Protein AF-A0A3G2T282-F1 (afdb_monomer_lite)

Structure (mmCIF, N/CA/C/O backbone):
data_AF-A0A3G2T282-F1
#
_entry.id   AF-A0A3G2T282-F1
#
loop_
_atom_site.group_PDB
_atom_site.id
_atom_site.type_symbol
_atom_site.label_atom_id
_atom_site.label_alt_id
_atom_site.label_comp_id
_atom_site.label_asym_id
_atom_site.label_entity_id
_atom_site.label_seq_id
_atom_site.pdbx_PDB_ins_code
_atom_site.Cartn_x
_atom_site.Cartn_y
_atom_site.Cartn_z
_atom_site.occupancy
_atom_site.B_iso_or_equiv
_atom_site.auth_seq_id
_atom_site.auth_comp_id
_atom_site.auth_asym_id
_atom_site.auth_atom_id
_atom_site.pdbx_PDB_model_num
ATOM 1 N N . MET A 1 1 ? -42.877 -45.237 -32.669 1.00 37.66 1 MET A N 1
ATOM 2 C CA . MET A 1 1 ? -41.470 -45.220 -33.116 1.00 37.66 1 MET A CA 1
ATOM 3 C C . MET A 1 1 ? -40.995 -43.776 -33.044 1.00 37.66 1 MET A C 1
ATOM 5 O O . MET A 1 1 ? -41.739 -42.895 -33.453 1.00 37.66 1 MET A O 1
ATOM 9 N N . TYR A 1 2 ? -39.861 -43.569 -32.377 1.00 36.28 2 TYR A N 1
ATOM 10 C CA . TYR A 1 2 ? -39.181 -42.310 -32.037 1.00 36.28 2 TYR A CA 1
ATOM 11 C C . TYR A 1 2 ? -39.054 -41.366 -33.256 1.00 36.28 2 TYR A C 1
ATOM 13 O O . TYR A 1 2 ? -39.002 -41.845 -34.378 1.00 36.28 2 TYR A O 1
ATOM 21 N N . MET A 1 3 ? -39.011 -40.034 -33.144 1.00 37.81 3 MET A N 1
ATOM 22 C CA . MET A 1 3 ? -38.067 -39.259 -32.337 1.00 37.81 3 MET A CA 1
ATOM 23 C C . MET A 1 3 ? -38.518 -37.780 -32.310 1.00 37.81 3 MET A C 1
ATOM 25 O O . MET A 1 3 ? -38.864 -37.215 -33.345 1.00 37.81 3 MET A O 1
ATOM 29 N N . LYS A 1 4 ? -38.537 -37.163 -31.122 1.00 44.88 4 LYS A N 1
ATOM 30 C CA . LYS A 1 4 ? -38.686 -35.711 -30.927 1.00 44.88 4 LYS A CA 1
ATOM 31 C C . LYS A 1 4 ? -37.322 -35.055 -31.146 1.00 44.88 4 LYS A C 1
ATOM 33 O O . LYS A 1 4 ? -36.373 -35.453 -30.477 1.00 44.88 4 LYS A O 1
ATOM 38 N N . THR A 1 5 ? -37.244 -34.020 -31.978 1.00 50.16 5 THR A N 1
ATOM 39 C CA . THR A 1 5 ? -36.050 -33.166 -32.074 1.00 50.16 5 THR A CA 1
ATOM 40 C C . THR A 1 5 ? -36.401 -31.762 -31.595 1.00 50.16 5 THR A C 1
ATOM 42 O O . THR A 1 5 ? -36.826 -30.902 -32.358 1.00 50.16 5 THR A O 1
ATOM 45 N N . THR A 1 6 ? -36.268 -31.546 -30.291 1.00 54.88 6 THR A N 1
ATOM 46 C CA . THR A 1 6 ? -36.256 -30.222 -29.661 1.00 54.88 6 THR A CA 1
ATOM 47 C C . THR A 1 6 ? -34.877 -29.601 -29.859 1.00 54.88 6 THR A C 1
ATOM 49 O O . THR A 1 6 ? -33.920 -30.003 -29.200 1.00 54.88 6 THR A O 1
ATOM 52 N N . ILE A 1 7 ? -34.764 -28.626 -30.762 1.00 55.44 7 ILE A N 1
ATOM 53 C CA . ILE A 1 7 ? -33.572 -27.779 -30.874 1.00 55.44 7 ILE A CA 1
ATOM 54 C C . ILE A 1 7 ? -33.695 -26.692 -29.804 1.00 55.44 7 ILE A C 1
ATOM 56 O O . ILE A 1 7 ? -34.394 -25.695 -29.966 1.00 55.44 7 ILE A O 1
ATOM 60 N N . SER A 1 8 ? -33.046 -26.944 -28.670 1.00 44.19 8 SER A N 1
ATOM 61 C CA . SER A 1 8 ? -32.835 -25.975 -27.601 1.00 44.19 8 SER A CA 1
ATOM 62 C C . SER A 1 8 ? -31.717 -25.024 -28.026 1.00 44.19 8 SER A C 1
ATOM 64 O O . SER A 1 8 ? -30.539 -25.351 -27.893 1.00 44.19 8 SER A O 1
ATOM 66 N N . LEU A 1 9 ? -32.075 -23.852 -28.552 1.00 46.16 9 LEU A N 1
ATOM 67 C CA . LEU A 1 9 ? -31.125 -22.772 -28.812 1.00 46.16 9 LEU A CA 1
ATOM 68 C C . LEU A 1 9 ? -30.810 -22.071 -27.478 1.00 46.16 9 LEU A C 1
ATOM 70 O O . LEU A 1 9 ? -31.440 -21.084 -27.104 1.00 46.16 9 LEU A O 1
ATOM 74 N N . PHE A 1 10 ? -29.848 -22.609 -26.726 1.00 46.12 10 PHE A N 1
ATOM 75 C CA . PHE A 1 10 ? -29.201 -21.855 -25.653 1.00 46.12 10 PHE A CA 1
ATOM 76 C C . PHE A 1 10 ? -28.349 -20.763 -26.305 1.00 46.12 10 PHE A C 1
ATOM 78 O O . PHE A 1 10 ? -27.214 -20.996 -26.720 1.00 46.12 10 PHE A O 1
ATOM 85 N N . GLY A 1 11 ? -28.932 -19.570 -26.429 1.00 42.44 11 GLY A N 1
ATOM 86 C CA . GLY A 1 11 ? -28.216 -18.339 -26.734 1.00 42.44 11 GLY A CA 1
ATOM 87 C C . GLY A 1 11 ? -27.278 -18.013 -25.581 1.00 42.44 11 GLY A C 1
ATOM 88 O O . GLY A 1 11 ? -27.647 -17.326 -24.632 1.00 42.44 11 GLY A O 1
ATOM 89 N N . MET A 1 12 ? -26.072 -18.565 -25.652 1.00 42.38 12 MET A N 1
ATOM 90 C CA . MET A 1 12 ? -24.955 -18.239 -24.782 1.00 42.38 12 MET A CA 1
ATOM 91 C C . MET A 1 12 ? -24.557 -16.787 -25.083 1.00 42.38 12 MET A C 1
ATOM 93 O O . MET A 1 12 ? -23.803 -16.511 -26.013 1.00 42.38 12 MET A O 1
ATOM 97 N N . MET A 1 13 ? -25.118 -15.838 -24.331 1.00 45.12 13 MET A N 1
ATOM 98 C CA . MET A 1 13 ? -24.563 -14.491 -24.224 1.00 45.12 13 MET A CA 1
ATOM 99 C C . MET A 1 13 ? -23.194 -14.631 -23.560 1.00 45.12 13 MET A C 1
ATOM 101 O O . MET A 1 13 ? -23.071 -14.665 -22.336 1.00 45.12 13 MET A O 1
ATOM 105 N N . ILE A 1 14 ? -22.162 -14.770 -24.388 1.00 51.03 14 ILE A N 1
ATOM 106 C CA . ILE A 1 14 ? -20.780 -14.562 -23.986 1.00 51.03 14 ILE A CA 1
ATOM 107 C C . ILE A 1 14 ? -20.685 -13.076 -23.659 1.00 51.03 14 ILE A C 1
ATOM 109 O O . ILE A 1 14 ? -20.561 -12.230 -24.544 1.00 51.03 14 ILE A O 1
ATOM 113 N N . VAL A 1 15 ? -20.788 -12.753 -22.372 1.00 45.28 15 VAL A N 1
ATOM 114 C CA . VAL A 1 15 ? -20.324 -11.471 -21.860 1.00 45.28 15 VAL A CA 1
ATOM 115 C C . VAL A 1 15 ? -18.811 -11.509 -22.035 1.00 45.28 15 VAL A C 1
ATOM 117 O O . VAL A 1 15 ? -18.086 -12.027 -21.188 1.00 45.28 15 VAL A O 1
ATOM 120 N N . LEU A 1 16 ? -18.336 -11.024 -23.183 1.00 40.12 16 LEU A N 1
ATOM 121 C CA . LEU A 1 16 ? -16.958 -10.590 -23.360 1.00 40.12 16 LEU A CA 1
ATOM 122 C C . LEU A 1 16 ? -16.751 -9.419 -22.395 1.00 40.12 16 LEU A C 1
ATOM 124 O O . LEU A 1 16 ? -16.824 -8.251 -22.768 1.00 40.12 16 LEU A O 1
ATOM 128 N N . GLN A 1 17 ? -16.528 -9.737 -21.119 1.00 44.53 17 GLN A N 1
ATOM 129 C CA . GLN A 1 17 ? -15.758 -8.860 -20.261 1.00 44.53 17 GLN A CA 1
ATOM 130 C C . GLN A 1 17 ? -14.387 -8.820 -20.915 1.00 44.53 17 GLN A C 1
ATOM 132 O O . GLN A 1 17 ? -13.630 -9.787 -20.852 1.00 44.53 17 GLN A O 1
ATOM 137 N N . GLY A 1 18 ? -14.126 -7.743 -21.654 1.00 33.06 18 GLY A N 1
ATOM 138 C CA . GLY A 1 18 ? -12.798 -7.442 -22.140 1.00 33.06 18 GLY A CA 1
ATOM 139 C C . GLY A 1 18 ? -11.882 -7.357 -20.930 1.00 33.06 18 GLY A C 1
ATOM 140 O O . GLY A 1 18 ? -11.782 -6.311 -20.298 1.00 33.06 18 GLY A O 1
ATOM 141 N N . CYS A 1 19 ? -11.230 -8.468 -20.593 1.00 46.34 19 CYS A N 1
ATOM 142 C CA . CYS A 1 19 ? -9.967 -8.440 -19.894 1.00 46.34 19 CYS A CA 1
ATOM 143 C C . CYS A 1 19 ? -9.036 -7.680 -20.835 1.00 46.34 19 CYS A C 1
ATOM 145 O O . CYS A 1 19 ? -8.494 -8.256 -21.778 1.00 46.34 19 CYS A O 1
ATOM 147 N N . SER A 1 20 ? -8.921 -6.365 -20.649 1.00 36.38 20 SER A N 1
ATOM 148 C CA . SER A 1 20 ? -7.799 -5.613 -21.185 1.00 36.38 20 SER A CA 1
ATOM 149 C C . SER A 1 20 ? -6.554 -6.208 -20.541 1.00 36.38 20 SER A C 1
ATOM 151 O O . SER A 1 20 ? -6.153 -5.854 -19.433 1.00 36.38 20 SER A O 1
ATOM 153 N N . LEU A 1 21 ? -5.994 -7.200 -21.227 1.00 42.34 21 LEU A N 1
ATOM 154 C CA . LEU A 1 21 ? -4.704 -7.789 -20.941 1.00 42.34 21 LEU A CA 1
ATOM 155 C C . LEU A 1 21 ? -3.663 -6.684 -21.143 1.00 42.34 21 LEU A C 1
ATOM 157 O O . LEU A 1 21 ? -3.055 -6.558 -22.201 1.00 42.34 21 LEU A O 1
ATOM 161 N N . PHE A 1 22 ? -3.440 -5.874 -20.109 1.00 47.50 22 PHE A N 1
ATOM 162 C CA . PHE A 1 22 ? -2.165 -5.193 -19.897 1.00 47.50 22 PHE A CA 1
ATOM 163 C C . PHE A 1 22 ? -1.136 -6.251 -19.454 1.00 47.50 22 PHE A C 1
ATOM 165 O O . PHE A 1 22 ? -0.563 -6.179 -18.371 1.00 47.50 22 PHE A O 1
ATOM 172 N N . GLU A 1 23 ? -0.932 -7.275 -20.287 1.00 42.22 23 GLU A N 1
ATOM 173 C CA . GLU A 1 23 ? -0.039 -8.416 -20.036 1.00 42.22 23 GLU A CA 1
ATOM 174 C C . GLU A 1 23 ? 1.453 -8.062 -20.186 1.00 42.22 23 GLU A C 1
ATOM 176 O O . GLU A 1 23 ? 2.309 -8.925 -20.031 1.00 42.22 23 GLU A O 1
ATOM 181 N N . GLY A 1 24 ? 1.787 -6.791 -20.438 1.00 53.03 24 GLY A N 1
ATOM 182 C CA . GLY A 1 24 ? 3.168 -6.325 -20.613 1.00 53.03 24 GLY A CA 1
ATOM 183 C C . GLY A 1 24 ? 3.625 -5.203 -19.680 1.00 53.03 24 GLY A C 1
ATOM 184 O O . GLY A 1 24 ? 4.765 -4.777 -19.795 1.00 53.03 24 GLY A O 1
ATOM 185 N N . SER A 1 25 ? 2.780 -4.689 -18.776 1.00 67.25 25 SER A N 1
ATOM 186 C CA . SER A 1 25 ? 3.212 -3.627 -17.850 1.00 67.25 25 SER A CA 1
ATOM 187 C C . SER A 1 25 ? 3.850 -4.231 -16.598 1.00 67.25 25 SER A C 1
ATOM 189 O O . SER A 1 25 ? 3.201 -5.042 -15.925 1.00 67.25 25 SER A O 1
ATOM 191 N N . GLY A 1 26 ? 5.044 -3.772 -16.207 1.00 76.38 26 GLY A N 1
ATOM 192 C CA . GLY A 1 26 ? 5.680 -4.147 -14.936 1.00 76.38 26 GLY A CA 1
ATOM 193 C C . GLY A 1 26 ? 4.800 -3.876 -13.704 1.00 76.38 26 GLY A C 1
ATOM 194 O O . GLY A 1 26 ? 4.954 -4.536 -12.679 1.00 76.38 26 GLY A O 1
ATOM 195 N N . CYS A 1 27 ? 3.800 -2.991 -13.822 1.00 83.81 27 CYS A N 1
ATOM 196 C CA . CYS A 1 27 ? 2.821 -2.693 -12.775 1.00 83.81 27 CYS A CA 1
ATOM 197 C C . CYS A 1 27 ? 2.012 -3.911 -12.309 1.00 83.81 27 CYS A C 1
ATOM 199 O O . CYS A 1 27 ? 1.843 -4.103 -11.106 1.00 83.81 27 CYS A O 1
ATOM 201 N N . ASN A 1 28 ? 1.529 -4.743 -13.235 1.00 85.69 28 ASN A N 1
ATOM 202 C CA . ASN A 1 28 ? 0.696 -5.911 -12.919 1.00 85.69 28 ASN A CA 1
ATOM 203 C C . ASN A 1 28 ? 1.517 -7.190 -12.695 1.00 85.69 28 ASN A C 1
ATOM 205 O O . ASN A 1 28 ? 0.954 -8.263 -12.463 1.00 85.69 28 ASN A O 1
ATOM 209 N N . ASN A 1 29 ? 2.850 -7.100 -12.752 1.00 87.31 29 ASN A N 1
ATOM 210 C CA . ASN A 1 29 ? 3.711 -8.247 -12.520 1.00 87.31 29 ASN A CA 1
ATOM 211 C C . ASN A 1 29 ? 3.497 -8.789 -11.097 1.00 87.31 29 ASN A C 1
ATOM 213 O O . ASN A 1 29 ? 3.597 -8.053 -10.116 1.00 87.31 29 ASN A O 1
ATOM 217 N N . LYS A 1 30 ? 3.251 -10.098 -10.969 1.00 85.88 30 LYS A N 1
ATOM 218 C CA . LYS A 1 30 ? 2.980 -10.743 -9.675 1.00 85.88 30 LYS A CA 1
ATOM 219 C C . LYS A 1 30 ? 4.072 -10.473 -8.633 1.00 85.88 30 LYS A C 1
ATOM 221 O O . LYS A 1 30 ? 3.754 -10.253 -7.468 1.00 85.88 30 LYS A O 1
ATOM 226 N N . GLN A 1 31 ? 5.343 -10.470 -9.036 1.00 84.50 31 GLN A N 1
ATOM 227 C CA . GLN A 1 31 ? 6.453 -10.194 -8.124 1.00 84.50 31 GLN A CA 1
ATOM 228 C C . GLN A 1 31 ? 6.461 -8.733 -7.664 1.00 84.50 31 GLN A C 1
ATOM 230 O O . GLN A 1 31 ? 6.714 -8.479 -6.487 1.00 84.50 31 GLN A 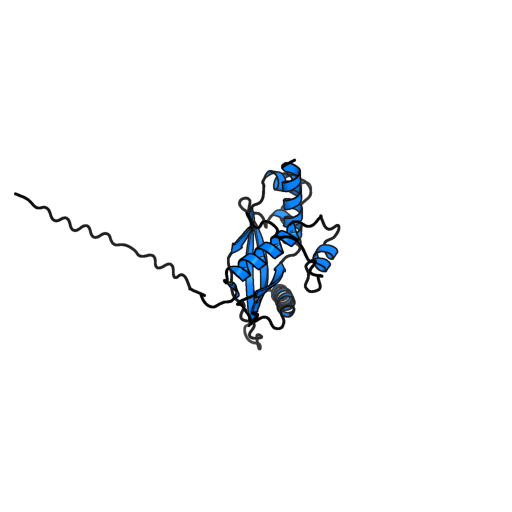O 1
ATOM 235 N N . ALA A 1 32 ? 6.134 -7.789 -8.554 1.00 85.38 32 ALA A N 1
ATOM 236 C CA . ALA A 1 32 ? 5.996 -6.379 -8.200 1.00 85.38 32 ALA A CA 1
ATOM 237 C C . ALA A 1 32 ? 4.821 -6.164 -7.232 1.00 85.38 32 ALA A C 1
ATOM 239 O O . ALA A 1 32 ? 4.994 -5.564 -6.173 1.00 85.38 32 ALA A O 1
ATOM 240 N N . VAL A 1 33 ? 3.656 -6.749 -7.528 1.00 88.56 33 VAL A N 1
ATOM 241 C CA . VAL A 1 33 ? 2.464 -6.702 -6.665 1.00 88.56 33 VAL A CA 1
ATOM 242 C C . VAL A 1 33 ? 2.744 -7.287 -5.277 1.00 88.56 33 VAL A C 1
ATOM 244 O O . VAL A 1 33 ? 2.403 -6.676 -4.261 1.00 88.56 33 VAL A O 1
ATOM 247 N N . ASP A 1 34 ? 3.393 -8.450 -5.203 1.00 87.38 34 ASP A N 1
ATOM 248 C CA . ASP A 1 34 ? 3.756 -9.067 -3.924 1.00 87.38 34 ASP A CA 1
ATOM 249 C C . ASP A 1 34 ? 4.802 -8.237 -3.164 1.00 87.38 34 ASP A C 1
ATOM 251 O O . ASP A 1 34 ? 4.749 -8.169 -1.933 1.00 87.38 34 ASP A O 1
ATOM 255 N N . ALA A 1 35 ? 5.730 -7.577 -3.866 1.00 86.44 35 ALA A N 1
ATOM 256 C CA . ALA A 1 35 ? 6.686 -6.661 -3.253 1.00 86.44 35 ALA A CA 1
ATOM 257 C C . ALA A 1 35 ? 5.985 -5.441 -2.639 1.00 86.44 35 ALA A C 1
ATOM 259 O O . ALA A 1 35 ? 6.254 -5.132 -1.478 1.00 86.44 35 ALA A O 1
ATOM 260 N N . VAL A 1 36 ? 5.031 -4.815 -3.342 1.00 89.00 36 VAL A N 1
ATOM 261 C CA . VAL A 1 36 ? 4.213 -3.716 -2.790 1.00 89.00 36 VAL A CA 1
ATOM 262 C C . VAL A 1 36 ? 3.487 -4.171 -1.523 1.00 89.00 36 VAL A C 1
ATOM 264 O O . VAL A 1 36 ? 3.596 -3.524 -0.483 1.00 89.00 36 VAL A O 1
ATOM 267 N N . LYS A 1 37 ? 2.806 -5.325 -1.561 1.00 90.56 37 LYS A N 1
ATOM 268 C CA . LYS A 1 37 ? 2.092 -5.859 -0.387 1.00 90.56 37 LYS A CA 1
ATOM 269 C C . LYS A 1 37 ? 3.023 -6.130 0.793 1.00 90.56 37 LYS A C 1
ATOM 271 O O . LYS A 1 37 ? 2.651 -5.856 1.930 1.00 90.56 37 LYS A O 1
ATOM 276 N N . LYS A 1 38 ? 4.227 -6.660 0.549 1.00 86.06 38 LYS A N 1
ATOM 277 C CA . LYS A 1 38 ? 5.235 -6.903 1.597 1.00 86.06 38 LYS A CA 1
ATOM 278 C C . LYS A 1 38 ? 5.771 -5.603 2.185 1.00 86.06 38 LYS A C 1
ATOM 280 O O . LYS A 1 38 ? 5.932 -5.517 3.401 1.00 86.06 38 LYS A O 1
ATOM 285 N N . LEU A 1 39 ? 6.040 -4.605 1.342 1.00 84.81 39 LEU A N 1
ATOM 286 C CA . LEU A 1 39 ? 6.457 -3.280 1.788 1.00 84.81 39 LEU A CA 1
ATOM 287 C C . LEU A 1 39 ? 5.362 -2.649 2.656 1.00 84.81 39 LEU A C 1
ATOM 289 O O . LEU A 1 39 ? 5.662 -2.193 3.755 1.00 84.81 39 LEU A O 1
ATOM 293 N N . TYR A 1 40 ? 4.101 -2.749 2.242 1.00 87.94 40 TYR A N 1
ATOM 294 C CA . TYR A 1 40 ? 2.958 -2.329 3.047 1.00 87.94 40 TYR A CA 1
ATOM 295 C C . TYR A 1 40 ? 2.829 -3.063 4.374 1.00 87.94 40 TYR A C 1
ATOM 297 O O . TYR A 1 40 ? 2.801 -2.427 5.427 1.00 87.94 40 TYR A O 1
ATOM 305 N N . ALA A 1 41 ? 2.829 -4.397 4.348 1.00 85.38 41 ALA A N 1
ATOM 306 C CA . ALA A 1 41 ? 2.793 -5.217 5.553 1.00 85.38 41 ALA A CA 1
ATOM 307 C C . ALA A 1 41 ? 3.921 -4.828 6.521 1.00 85.38 41 ALA A C 1
ATOM 309 O O . ALA A 1 41 ? 3.717 -4.784 7.732 1.00 85.38 41 ALA A O 1
ATOM 310 N N . LYS A 1 42 ? 5.110 -4.504 6.005 1.00 78.81 42 LYS A N 1
ATOM 311 C CA . LYS A 1 42 ? 6.222 -4.014 6.819 1.00 78.81 42 LYS A CA 1
ATOM 312 C C . LYS A 1 42 ? 5.906 -2.671 7.478 1.00 78.81 42 LYS A C 1
ATOM 314 O O . LYS A 1 42 ? 6.192 -2.538 8.662 1.00 78.81 42 LYS A O 1
ATOM 319 N N . GLN A 1 43 ? 5.338 -1.708 6.749 1.00 79.19 43 GLN A N 1
ATOM 320 C CA . GLN A 1 43 ? 5.014 -0.392 7.312 1.00 79.19 43 GLN A CA 1
ATOM 321 C C . GLN A 1 43 ? 3.926 -0.474 8.388 1.00 79.19 43 GLN A C 1
ATOM 323 O O . GLN A 1 43 ? 4.053 0.166 9.423 1.00 79.19 43 GLN A O 1
ATOM 328 N N . VAL A 1 44 ? 2.895 -1.302 8.203 1.00 82.12 44 VAL A N 1
ATOM 329 C CA . VAL A 1 44 ? 1.797 -1.397 9.187 1.00 82.12 44 VAL A CA 1
ATOM 330 C C . VAL A 1 44 ? 2.127 -2.234 10.422 1.00 82.12 44 VAL A C 1
ATOM 332 O O . VAL A 1 44 ? 1.481 -2.084 11.454 1.00 82.12 44 VAL A O 1
ATOM 335 N N . ASN A 1 45 ? 3.140 -3.103 10.346 1.00 73.75 45 ASN A N 1
ATOM 336 C CA . ASN A 1 45 ? 3.616 -3.898 11.484 1.00 73.75 45 ASN A CA 1
ATOM 337 C C . ASN A 1 45 ? 4.697 -3.180 12.320 1.00 73.75 45 ASN A C 1
ATOM 339 O O . ASN A 1 45 ? 5.290 -3.795 13.211 1.00 73.75 45 ASN A O 1
ATOM 343 N N . THR A 1 46 ? 4.994 -1.902 12.063 1.00 69.00 46 THR A N 1
ATOM 344 C CA . THR A 1 46 ? 5.888 -1.132 12.938 1.00 69.00 46 THR A CA 1
ATOM 345 C C . THR A 1 46 ? 5.185 -0.703 14.228 1.00 69.00 46 THR A C 1
ATOM 347 O O . THR A 1 46 ? 3.962 -0.567 14.290 1.00 69.00 46 THR A O 1
ATOM 350 N N . LYS A 1 47 ? 5.979 -0.461 15.280 1.00 60.94 47 LYS A N 1
ATOM 351 C CA . LYS A 1 47 ? 5.499 0.167 16.521 1.00 60.94 47 LYS A CA 1
ATOM 352 C C . LYS A 1 47 ? 4.845 1.526 16.218 1.00 60.94 47 LYS A C 1
ATOM 354 O O . LYS A 1 47 ? 5.224 2.148 15.224 1.00 60.94 47 LYS A O 1
ATOM 359 N N . PRO A 1 48 ? 3.880 1.980 17.041 1.00 55.56 48 PRO A N 1
ATOM 360 C CA . PRO A 1 48 ? 3.178 3.224 16.771 1.00 55.56 48 PRO A CA 1
ATOM 361 C C . PRO A 1 48 ? 4.175 4.373 16.782 1.00 55.56 48 PRO A C 1
ATOM 363 O O . PRO A 1 48 ? 5.018 4.478 17.674 1.00 55.56 48 PRO A O 1
ATOM 366 N N . PHE A 1 49 ? 4.076 5.209 15.760 1.00 59.03 49 PHE A N 1
ATOM 367 C CA . PHE A 1 49 ? 4.812 6.456 15.697 1.00 59.03 49 PHE A CA 1
ATOM 368 C C . PHE A 1 49 ? 4.195 7.433 16.682 1.00 59.03 49 PHE A C 1
ATOM 370 O O . PHE A 1 49 ? 2.973 7.504 16.806 1.00 59.03 49 PHE A O 1
ATOM 377 N N . THR A 1 50 ? 5.032 8.199 17.373 1.00 49.78 50 THR A N 1
ATOM 378 C CA . THR A 1 50 ? 4.549 9.215 18.313 1.00 49.78 50 THR A CA 1
ATOM 379 C C . THR A 1 50 ? 4.097 10.487 17.593 1.00 49.78 50 THR A C 1
ATOM 381 O O . THR A 1 50 ? 3.485 11.345 18.219 1.00 49.78 50 THR A O 1
ATOM 384 N N . SER A 1 51 ? 4.390 10.637 16.292 1.00 56.19 51 SER A N 1
ATOM 385 C CA . SER A 1 51 ? 3.926 11.764 15.471 1.00 56.19 51 SER A CA 1
ATOM 386 C C . SER A 1 51 ? 3.837 11.427 13.974 1.00 56.19 51 SER A C 1
ATOM 388 O O . SER A 1 51 ? 4.523 10.533 13.476 1.00 56.19 51 SER A O 1
ATOM 390 N N . MET A 1 52 ? 3.015 12.186 13.238 1.00 57.44 52 MET A N 1
ATOM 391 C CA . MET A 1 52 ? 2.886 12.096 11.772 1.00 57.44 52 MET A CA 1
ATOM 392 C C . MET A 1 52 ? 4.210 12.393 11.048 1.00 57.44 52 MET A C 1
ATOM 394 O O . MET A 1 52 ? 4.511 11.803 10.016 1.00 57.44 52 MET A O 1
ATOM 398 N N . GLU A 1 53 ? 5.036 13.261 11.628 1.00 55.47 53 GLU A N 1
ATOM 399 C CA . GLU A 1 53 ? 6.358 13.616 11.110 1.00 55.47 53 GLU A CA 1
ATOM 400 C C . GLU A 1 53 ? 7.312 12.409 11.100 1.00 55.47 53 GLU A C 1
ATOM 402 O O . GLU A 1 53 ? 8.078 12.223 10.161 1.00 55.47 53 GLU A O 1
ATOM 407 N N . GLN A 1 54 ? 7.218 11.509 12.087 1.00 59.38 54 GLN A N 1
ATOM 408 C CA . GLN A 1 54 ? 8.006 10.270 12.090 1.00 59.38 54 GLN A CA 1
ATOM 409 C C . GLN A 1 54 ? 7.535 9.273 11.022 1.00 59.38 54 GLN A C 1
ATOM 411 O O . GLN A 1 54 ? 8.363 8.584 10.428 1.00 59.38 54 GLN A O 1
ATOM 416 N N . VAL A 1 55 ? 6.226 9.220 10.747 1.00 60.34 55 VAL A N 1
ATOM 417 C CA . VAL A 1 55 ? 5.663 8.412 9.651 1.00 60.34 55 VAL A CA 1
ATOM 418 C C . VAL A 1 55 ? 6.193 8.923 8.312 1.00 60.34 55 VAL A C 1
ATOM 420 O O . VAL A 1 55 ? 6.681 8.137 7.502 1.00 60.34 55 VAL A O 1
ATOM 423 N N . GLN A 1 56 ? 6.163 10.241 8.102 1.00 59.91 56 GLN A N 1
ATOM 424 C CA . GLN A 1 56 ? 6.683 10.876 6.890 1.00 59.91 56 GLN A CA 1
ATOM 425 C C . GLN A 1 56 ? 8.201 10.707 6.751 1.00 59.91 56 GLN A C 1
ATOM 427 O O . GLN A 1 56 ? 8.673 10.387 5.670 1.00 59.91 56 GLN A O 1
ATOM 432 N N . ASN A 1 57 ? 8.975 10.820 7.829 1.00 63.09 57 ASN A N 1
ATOM 433 C CA . ASN A 1 57 ? 10.431 10.655 7.763 1.00 63.09 57 ASN A CA 1
ATOM 434 C C . ASN A 1 57 ? 10.871 9.196 7.553 1.00 63.09 57 ASN A C 1
ATOM 436 O O . ASN A 1 57 ? 11.934 8.947 6.989 1.00 63.09 57 ASN A O 1
ATOM 440 N N . GLN A 1 58 ? 10.084 8.215 8.009 1.00 62.84 58 GLN A N 1
ATOM 441 C CA . GLN A 1 58 ? 10.430 6.797 7.865 1.00 62.84 58 GLN A CA 1
ATOM 442 C C . GLN A 1 58 ? 9.880 6.164 6.579 1.00 62.84 58 GLN A C 1
ATOM 444 O O . GLN A 1 58 ? 10.493 5.233 6.050 1.00 62.84 58 GLN A O 1
ATOM 449 N N . PHE A 1 59 ? 8.736 6.643 6.088 1.00 61.72 59 PHE A N 1
ATOM 450 C CA . PHE A 1 59 ? 8.034 6.071 4.933 1.00 61.72 59 PHE A CA 1
ATOM 451 C C . PHE A 1 59 ? 7.810 7.049 3.784 1.00 61.72 59 PHE A C 1
ATOM 453 O O . PHE A 1 59 ? 7.235 6.669 2.765 1.00 61.72 59 PHE A O 1
ATOM 460 N N . GLY A 1 60 ? 8.247 8.292 3.944 1.00 56.47 60 GLY A N 1
ATOM 461 C CA . GLY A 1 60 ? 8.383 9.238 2.853 1.00 56.47 60 GLY A CA 1
ATOM 462 C C . GLY A 1 60 ? 9.580 8.908 1.958 1.00 56.47 60 GLY A C 1
ATOM 463 O O . GLY A 1 60 ? 10.301 7.933 2.195 1.00 56.47 60 GLY A O 1
ATOM 464 N N . PRO A 1 61 ? 9.791 9.723 0.917 1.00 47.06 61 PRO A N 1
ATOM 465 C CA . PRO A 1 61 ? 10.746 9.442 -0.155 1.00 47.06 61 PRO A CA 1
ATOM 466 C C . PRO A 1 61 ? 12.204 9.291 0.314 1.00 47.06 61 PRO A C 1
ATOM 468 O O . PRO A 1 61 ? 12.947 8.517 -0.281 1.00 47.06 61 PRO A O 1
ATOM 471 N N . ASP A 1 62 ? 12.584 9.928 1.426 1.00 49.59 62 ASP A N 1
ATOM 472 C CA . ASP A 1 62 ? 13.944 9.881 1.993 1.00 49.59 62 ASP A CA 1
ATOM 473 C C . ASP A 1 62 ? 14.126 8.824 3.108 1.00 49.59 62 ASP A C 1
ATOM 475 O O . ASP A 1 62 ? 15.163 8.763 3.781 1.00 49.59 62 ASP A O 1
ATOM 479 N N . GLY A 1 63 ? 13.115 7.982 3.344 1.00 51.72 63 GLY A N 1
ATOM 480 C CA . GLY A 1 63 ? 13.107 7.003 4.430 1.00 51.72 63 GLY A CA 1
ATOM 481 C C . GLY A 1 63 ? 14.156 5.894 4.268 1.00 51.72 63 GLY A C 1
ATOM 482 O O . GLY A 1 63 ? 14.242 5.218 3.241 1.00 51.72 63 GLY A O 1
ATOM 483 N N . LYS A 1 64 ? 14.947 5.630 5.318 1.00 49.09 64 LYS A N 1
ATOM 484 C CA . LYS A 1 64 ? 15.953 4.549 5.311 1.00 49.09 64 LYS A CA 1
ATOM 485 C C . LYS A 1 64 ? 15.283 3.169 5.321 1.00 49.09 64 LYS A C 1
ATOM 487 O O . LYS A 1 64 ? 14.712 2.749 6.329 1.00 49.09 64 LYS A O 1
ATOM 492 N N . GLN A 1 65 ? 15.421 2.411 4.230 1.00 47.38 65 GLN A N 1
ATOM 493 C CA . GLN A 1 65 ? 14.995 1.009 4.170 1.00 47.38 65 GLN A CA 1
ATOM 494 C C . GLN A 1 65 ? 15.840 0.136 5.117 1.00 47.38 65 GLN A C 1
ATOM 496 O O . GLN A 1 65 ? 16.973 -0.230 4.823 1.00 47.38 65 GLN A O 1
ATOM 501 N N . THR A 1 66 ? 15.280 -0.242 6.264 1.00 42.09 66 THR A N 1
ATOM 502 C CA . THR A 1 66 ? 15.895 -1.216 7.183 1.00 42.09 66 THR A CA 1
ATOM 503 C C . THR A 1 66 ? 15.703 -2.660 6.706 1.00 42.09 66 THR A C 1
ATOM 505 O O . THR A 1 66 ? 14.645 -3.032 6.201 1.00 42.09 66 THR A O 1
ATOM 508 N N . ASN A 1 67 ? 16.737 -3.482 6.863 1.00 36.84 67 ASN A N 1
ATOM 509 C CA . ASN A 1 67 ? 16.832 -4.871 6.400 1.00 36.84 67 ASN A CA 1
ATOM 510 C C . ASN A 1 67 ? 16.039 -5.815 7.330 1.00 36.84 67 ASN A C 1
ATOM 512 O O . ASN A 1 67 ? 16.401 -5.911 8.501 1.00 36.84 67 ASN A O 1
ATOM 516 N N . LEU A 1 68 ? 14.935 -6.444 6.885 1.00 44.78 68 LEU A N 1
ATOM 517 C CA . LEU A 1 68 ? 14.011 -7.154 7.795 1.00 44.78 68 LEU A CA 1
ATOM 518 C C . LEU A 1 68 ? 13.233 -8.331 7.166 1.00 44.78 68 LEU A C 1
ATOM 520 O O . LEU A 1 68 ? 12.892 -8.320 5.985 1.00 44.78 68 LEU A O 1
ATOM 524 N N . GLN A 1 69 ? 12.936 -9.311 8.032 1.00 40.25 69 GLN A N 1
ATOM 525 C CA . GLN A 1 69 ? 12.240 -10.590 7.815 1.00 40.25 69 GLN A CA 1
ATOM 526 C C . GLN A 1 69 ? 10.886 -10.485 7.089 1.00 40.25 69 GLN A C 1
ATOM 528 O O . GLN A 1 69 ? 10.140 -9.520 7.250 1.00 40.25 69 GLN A O 1
ATOM 533 N N . THR A 1 70 ? 10.552 -11.540 6.338 1.00 51.81 70 THR A N 1
ATOM 534 C CA . THR A 1 70 ? 9.322 -11.699 5.549 1.00 51.81 70 THR A CA 1
ATOM 535 C C . THR A 1 70 ? 8.063 -11.556 6.414 1.00 51.81 70 THR A C 1
ATOM 537 O O . THR A 1 70 ? 7.762 -12.429 7.223 1.00 51.81 70 THR A O 1
ATOM 540 N N . GLN A 1 71 ? 7.314 -10.465 6.232 1.00 62.59 71 GLN A N 1
ATOM 541 C CA . GLN A 1 71 ? 6.037 -10.222 6.914 1.00 62.59 71 GLN A CA 1
ATOM 542 C C . GLN A 1 71 ? 4.869 -10.852 6.142 1.00 62.59 71 GLN A C 1
ATOM 544 O O . GLN A 1 71 ? 4.878 -10.890 4.909 1.00 62.59 71 GLN A O 1
ATOM 549 N N . SER A 1 72 ? 3.860 -11.350 6.866 1.00 65.44 72 SER A N 1
ATOM 550 C CA . SER A 1 72 ? 2.666 -11.953 6.260 1.00 65.44 72 SER A CA 1
ATOM 551 C C . SER A 1 72 ? 1.843 -10.909 5.502 1.00 65.44 72 SER A C 1
ATOM 553 O O . SER A 1 72 ? 1.556 -9.836 6.027 1.00 65.44 72 SER A O 1
ATOM 555 N N . ILE A 1 73 ? 1.435 -11.256 4.280 1.00 70.62 73 ILE A N 1
ATOM 556 C CA . ILE A 1 73 ? 0.565 -10.442 3.413 1.00 70.62 73 ILE A CA 1
ATOM 557 C C . ILE A 1 73 ? -0.896 -10.930 3.419 1.00 70.62 73 ILE A C 1
ATOM 559 O O . ILE A 1 73 ? -1.707 -10.486 2.609 1.00 70.62 73 ILE A O 1
ATOM 563 N N . VAL A 1 74 ? -1.240 -11.880 4.296 1.00 73.25 74 VAL A N 1
ATOM 564 C CA . VAL A 1 74 ? -2.603 -12.427 4.397 1.00 73.25 74 VAL A CA 1
ATOM 565 C C . VAL A 1 74 ? -3.574 -11.319 4.817 1.00 73.25 74 VAL A C 1
ATOM 567 O O . VAL A 1 74 ? -3.317 -10.595 5.776 1.00 73.25 74 VAL A O 1
ATOM 570 N N . GLY A 1 75 ? -4.689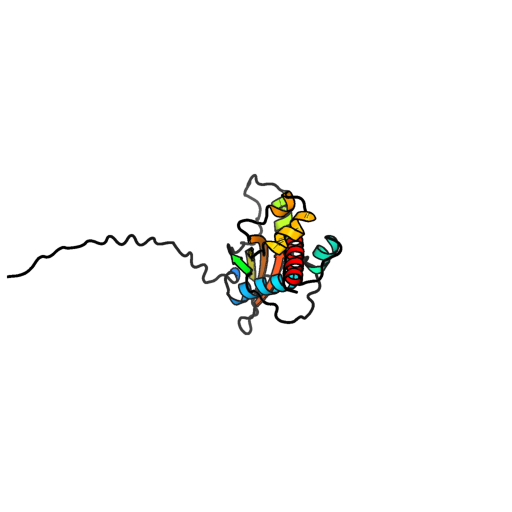 -11.189 4.091 1.00 73.94 75 GLY A N 1
ATOM 571 C CA . GLY A 1 75 ? -5.682 -10.130 4.316 1.00 73.94 75 GLY A CA 1
ATOM 572 C C . GLY A 1 75 ? -5.325 -8.774 3.694 1.00 73.94 75 GLY A C 1
ATOM 573 O O . GLY A 1 75 ? -6.046 -7.805 3.928 1.00 73.94 75 GLY A O 1
ATOM 574 N N . ILE A 1 76 ? -4.243 -8.703 2.906 1.00 86.25 76 ILE A N 1
ATOM 575 C CA . ILE A 1 76 ? -3.835 -7.523 2.135 1.00 86.25 76 ILE A CA 1
ATOM 576 C C . ILE A 1 76 ? -3.947 -7.851 0.644 1.00 86.25 76 ILE A C 1
ATOM 578 O O . ILE A 1 76 ? -3.327 -8.791 0.137 1.00 86.25 76 ILE A O 1
ATOM 582 N N . SER A 1 77 ? -4.711 -7.044 -0.084 1.00 90.50 77 SER A N 1
ATOM 583 C CA . SER A 1 77 ? -4.785 -7.098 -1.546 1.00 90.50 77 SER A CA 1
ATOM 584 C C . SER A 1 77 ? -4.334 -5.773 -2.161 1.00 90.50 77 SER A C 1
ATOM 586 O O . SER A 1 77 ? -4.324 -4.746 -1.489 1.00 90.50 77 SER A O 1
ATOM 588 N N . LEU A 1 78 ? -3.907 -5.826 -3.423 1.00 90.88 78 LEU A N 1
ATOM 589 C CA . LEU A 1 78 ? -3.600 -4.657 -4.243 1.00 90.88 78 LEU A CA 1
ATOM 590 C C . LEU A 1 78 ? -4.486 -4.771 -5.482 1.00 90.88 78 LEU A C 1
ATOM 592 O O . LEU A 1 78 ? -4.404 -5.779 -6.188 1.00 90.88 78 LEU A O 1
ATOM 596 N N . ALA A 1 79 ? -5.357 -3.791 -5.675 1.00 90.25 79 ALA A N 1
ATOM 597 C CA . ALA A 1 79 ? -6.373 -3.747 -6.718 1.00 90.25 79 ALA A CA 1
ATOM 598 C C . ALA A 1 79 ? -6.268 -2.441 -7.517 1.00 90.25 79 ALA A C 1
ATOM 600 O O . ALA A 1 79 ? -5.445 -1.582 -7.200 1.00 90.25 79 ALA A O 1
ATOM 601 N N . ASP A 1 80 ? -7.090 -2.315 -8.562 1.00 88.44 80 ASP A N 1
ATOM 602 C CA . ASP A 1 80 ? -7.206 -1.111 -9.399 1.00 88.44 80 ASP A CA 1
ATOM 603 C C . ASP A 1 80 ? -5.864 -0.598 -9.944 1.00 88.44 80 ASP A C 1
ATOM 605 O O . ASP A 1 80 ? -5.635 0.604 -10.067 1.00 88.44 80 ASP A O 1
ATOM 609 N N . ILE A 1 81 ? -4.971 -1.535 -10.270 1.00 88.75 81 ILE A N 1
ATOM 610 C CA . ILE A 1 81 ? -3.613 -1.244 -10.718 1.00 88.75 81 ILE A CA 1
ATOM 611 C C . ILE A 1 81 ? -3.640 -0.611 -12.108 1.00 88.75 81 ILE A C 1
ATOM 613 O O . ILE A 1 81 ? -4.156 -1.195 -13.066 1.00 88.75 81 ILE A O 1
ATOM 617 N N . LYS A 1 82 ? -3.023 0.565 -12.232 1.00 88.81 82 LYS A N 1
ATOM 618 C CA . LYS A 1 82 ? -2.899 1.311 -13.487 1.00 88.81 82 LYS A CA 1
ATOM 619 C C . LYS A 1 82 ? -1.478 1.820 -13.656 1.00 88.81 82 LYS A C 1
ATOM 621 O O . LYS A 1 82 ? -0.893 2.354 -12.723 1.00 88.81 82 LYS A O 1
ATOM 626 N N . GLN A 1 83 ? -0.929 1.700 -14.859 1.00 87.44 83 GLN A N 1
ATOM 627 C CA . GLN A 1 83 ? 0.317 2.379 -15.197 1.00 87.44 83 GLN A CA 1
ATOM 628 C C . GLN A 1 83 ? 0.044 3.864 -15.442 1.00 87.44 83 GLN A C 1
ATOM 630 O O . GLN A 1 83 ? -0.871 4.230 -16.181 1.00 87.44 83 GLN A O 1
ATOM 635 N N . ILE A 1 84 ? 0.863 4.717 -14.841 1.00 83.06 84 ILE A N 1
ATOM 636 C CA . ILE A 1 84 ? 0.872 6.151 -15.084 1.00 83.06 84 ILE A CA 1
ATOM 637 C C . ILE A 1 84 ? 1.844 6.422 -16.229 1.00 83.06 84 ILE A C 1
ATOM 639 O O . ILE A 1 84 ? 3.043 6.172 -16.116 1.00 83.06 84 ILE A O 1
ATOM 643 N N . ASN A 1 85 ? 1.336 6.974 -17.329 1.00 69.25 85 ASN A N 1
ATOM 644 C CA . ASN A 1 85 ? 2.192 7.496 -18.387 1.00 69.25 85 ASN A CA 1
ATOM 645 C C . ASN A 1 85 ? 2.870 8.774 -17.883 1.00 69.25 85 ASN A C 1
ATOM 647 O O . ASN A 1 85 ? 2.229 9.815 -17.748 1.00 69.25 85 ASN A O 1
ATOM 651 N N . THR A 1 86 ? 4.168 8.693 -17.601 1.00 61.00 86 THR A N 1
ATOM 652 C CA . THR A 1 86 ? 4.995 9.825 -17.162 1.00 61.00 86 THR A CA 1
ATOM 653 C C . THR A 1 86 ? 5.602 10.606 -18.317 1.00 61.00 86 THR A C 1
ATOM 655 O O . THR A 1 86 ? 6.575 11.335 -18.120 1.00 61.00 86 THR A O 1
ATOM 658 N N . SER A 1 87 ? 5.018 10.515 -19.519 1.00 51.50 87 SER A N 1
ATOM 659 C CA . SER A 1 87 ? 5.239 11.520 -20.556 1.00 51.50 87 SER A CA 1
ATOM 660 C C . SER A 1 87 ? 4.964 12.866 -19.900 1.00 51.50 87 SER A C 1
ATOM 662 O O . SER A 1 87 ? 3.805 13.181 -19.634 1.00 51.50 87 SER A O 1
ATOM 664 N N . LYS A 1 88 ? 6.030 13.598 -19.537 1.00 45.81 88 LYS A N 1
ATOM 665 C CA . LYS A 1 88 ? 5.935 14.929 -18.940 1.00 45.81 88 LYS A CA 1
ATOM 666 C C . LYS A 1 88 ? 4.873 15.655 -19.740 1.00 45.81 88 LYS A C 1
ATOM 668 O O . LYS A 1 88 ? 5.036 15.777 -20.956 1.00 45.81 88 LYS A O 1
ATOM 673 N N . SER A 1 89 ? 3.776 16.023 -19.079 1.00 35.00 89 SER A N 1
ATOM 674 C CA . SER A 1 89 ? 2.711 16.817 -19.671 1.00 35.00 89 SER A CA 1
ATOM 675 C C . SER A 1 89 ? 3.369 18.105 -20.135 1.00 35.00 89 SER A C 1
ATOM 677 O O . SER A 1 89 ? 3.585 19.043 -19.373 1.00 35.00 89 SER A O 1
ATOM 679 N N . THR A 1 90 ? 3.839 18.086 -21.376 1.00 33.16 90 THR A N 1
ATOM 680 C CA . THR A 1 90 ? 4.309 19.270 -22.058 1.00 33.16 90 THR A CA 1
ATOM 681 C C . THR A 1 90 ? 3.001 19.949 -22.402 1.00 33.16 90 THR A C 1
ATOM 683 O O . THR A 1 90 ? 2.202 19.387 -23.149 1.00 33.16 90 THR A O 1
ATOM 686 N N . GLY A 1 91 ? 2.736 21.036 -21.679 1.00 41.97 91 GLY A N 1
ATOM 687 C CA . GLY A 1 91 ? 1.413 21.594 -21.439 1.00 41.97 91 GLY A CA 1
ATOM 688 C C . GLY A 1 91 ? 0.449 21.505 -22.614 1.00 41.97 91 GLY A C 1
ATOM 689 O O . GLY A 1 91 ? 0.747 21.982 -23.703 1.00 41.97 91 GLY A O 1
ATOM 690 N N . ASN A 1 92 ? -0.710 20.902 -22.363 1.00 35.03 92 ASN A N 1
ATOM 691 C CA . ASN A 1 92 ? -2.018 21.391 -22.798 1.00 35.03 92 ASN A CA 1
ATOM 692 C C . ASN A 1 92 ? -3.068 20.314 -22.536 1.00 35.03 92 ASN A C 1
ATOM 694 O O . ASN A 1 92 ? -3.405 19.547 -23.427 1.00 35.03 92 ASN A O 1
ATOM 698 N N . THR A 1 93 ? -3.645 20.313 -21.341 1.00 34.88 93 THR A N 1
ATOM 699 C CA . THR A 1 93 ? -5.069 19.995 -21.188 1.00 34.88 93 THR A CA 1
ATOM 700 C C . THR A 1 93 ? -5.552 20.611 -19.893 1.00 34.88 93 THR A C 1
ATOM 702 O O . THR A 1 93 ? -5.193 20.184 -18.800 1.00 34.88 93 THR A O 1
ATOM 705 N N . SER A 1 94 ? -6.366 21.645 -20.050 1.00 43.25 94 SER A N 1
ATOM 706 C CA . SER A 1 94 ? -7.180 22.264 -19.019 1.00 43.25 94 SER A CA 1
ATOM 707 C C . SER A 1 94 ? -8.187 21.236 -18.490 1.00 43.25 94 SER A C 1
ATOM 709 O O . SER A 1 94 ? -9.305 21.144 -18.988 1.00 43.25 94 SER A O 1
ATOM 711 N N . SER A 1 95 ? -7.798 20.426 -17.509 1.00 37.81 95 SER A N 1
ATOM 712 C CA . SER A 1 95 ? -8.745 19.679 -16.679 1.00 37.81 95 SER A CA 1
ATOM 713 C C . SER A 1 95 ? -8.939 20.454 -15.381 1.00 37.81 95 SER A C 1
ATOM 715 O O . SER A 1 95 ? -8.022 20.571 -14.574 1.00 37.81 95 SER A O 1
ATOM 717 N N . THR A 1 96 ? -10.131 21.020 -15.226 1.00 42.34 96 THR A N 1
ATOM 718 C CA . THR A 1 96 ? -10.653 21.829 -14.110 1.00 42.34 96 THR A CA 1
ATOM 719 C C . THR A 1 96 ? -10.830 21.025 -12.809 1.00 42.34 96 THR A C 1
ATOM 721 O O . THR A 1 96 ? -11.852 21.116 -12.133 1.00 42.34 96 THR A O 1
ATOM 724 N N . SER A 1 97 ? -9.827 20.232 -12.442 1.00 43.97 97 SER A N 1
ATOM 725 C CA . SER A 1 97 ? -9.729 19.516 -11.167 1.00 43.97 97 SER A CA 1
ATOM 726 C C . SER A 1 97 ? -8.506 20.045 -10.414 1.00 43.97 97 SER A C 1
ATOM 728 O O . SER A 1 97 ? -7.442 20.209 -11.002 1.00 43.97 97 SER A O 1
ATOM 730 N N . GLU A 1 98 ? -8.715 20.380 -9.146 1.00 41.06 98 GLU A N 1
ATOM 731 C CA . GLU A 1 98 ? -7.905 21.217 -8.249 1.00 41.06 98 GLU A CA 1
ATOM 732 C C . GLU A 1 98 ? -6.364 21.171 -8.431 1.00 41.06 98 GLU A C 1
ATOM 734 O O . GLU A 1 98 ? -5.775 20.088 -8.434 1.00 41.06 98 GLU A O 1
ATOM 739 N N . PRO A 1 99 ? -5.674 22.334 -8.475 1.00 53.59 99 PRO A N 1
ATOM 740 C CA . PRO A 1 99 ? -4.212 22.419 -8.607 1.00 53.59 99 PRO A CA 1
ATOM 741 C C . PRO A 1 99 ? -3.426 21.606 -7.562 1.00 53.59 99 PRO A C 1
ATOM 743 O O . PRO A 1 99 ? -2.413 20.998 -7.891 1.00 53.59 99 PRO A O 1
ATOM 746 N N . GLN A 1 100 ? -3.918 21.537 -6.320 1.00 53.38 100 GLN A N 1
ATOM 747 C CA . GLN A 1 100 ? -3.198 20.923 -5.196 1.00 53.38 100 GLN A CA 1
ATOM 748 C C . GLN A 1 100 ? -3.073 19.393 -5.288 1.00 53.38 100 GLN A C 1
ATOM 750 O O . GLN A 1 100 ? -2.047 18.841 -4.891 1.00 53.38 100 GLN A O 1
ATOM 755 N N . GLN A 1 101 ? -4.079 18.688 -5.825 1.00 54.88 101 GLN A N 1
ATOM 756 C CA . GLN A 1 101 ? -3.997 17.226 -5.978 1.00 54.88 101 GLN A CA 1
ATOM 757 C C . GLN A 1 101 ? -2.980 16.828 -7.052 1.00 54.88 101 GLN A C 1
ATOM 759 O O . GLN A 1 101 ? -2.272 15.831 -6.893 1.00 54.88 101 GLN A O 1
ATOM 764 N N . ASN A 1 102 ? -2.867 17.632 -8.113 1.00 63.28 102 ASN A N 1
ATOM 765 C CA . ASN A 1 102 ? -1.869 17.419 -9.155 1.00 63.28 102 ASN A CA 1
ATOM 766 C C . ASN A 1 102 ? -0.456 17.703 -8.633 1.00 63.28 102 ASN A C 1
ATOM 768 O O . ASN A 1 102 ? 0.437 16.904 -8.884 1.00 63.28 102 ASN A O 1
ATOM 772 N N . GLU A 1 103 ? -0.259 18.745 -7.820 1.00 67.69 103 GLU A N 1
ATOM 773 C CA . GLU A 1 103 ? 1.047 19.048 -7.216 1.00 67.69 103 GLU A CA 1
ATOM 774 C C . GLU A 1 103 ? 1.540 17.943 -6.271 1.00 67.69 103 GLU A C 1
ATOM 776 O O . GLU A 1 103 ? 2.698 17.532 -6.357 1.00 67.69 103 GLU A O 1
ATOM 781 N N . GLN A 1 104 ? 0.676 17.412 -5.396 1.00 67.81 104 GLN A N 1
ATOM 782 C CA . GLN A 1 104 ? 1.059 16.325 -4.487 1.00 67.81 104 GLN A CA 1
ATOM 783 C C . GLN A 1 104 ? 1.362 15.028 -5.247 1.00 67.81 104 GLN A C 1
ATOM 785 O O . GLN A 1 104 ? 2.330 14.327 -4.934 1.00 67.81 104 GLN A O 1
ATOM 790 N N . ARG A 1 105 ? 0.545 14.707 -6.254 1.00 72.69 105 ARG A N 1
ATOM 791 C CA . ARG A 1 105 ? 0.782 13.573 -7.149 1.00 72.69 105 ARG A CA 1
ATOM 792 C C . ARG A 1 105 ? 2.116 13.725 -7.874 1.00 72.69 105 ARG A C 1
ATOM 794 O O . ARG A 1 105 ? 2.922 12.799 -7.852 1.00 72.69 105 ARG A O 1
ATOM 801 N N . ASP A 1 106 ? 2.349 14.873 -8.496 1.00 76.19 106 ASP A N 1
ATOM 802 C CA . ASP A 1 106 ? 3.544 15.128 -9.294 1.00 7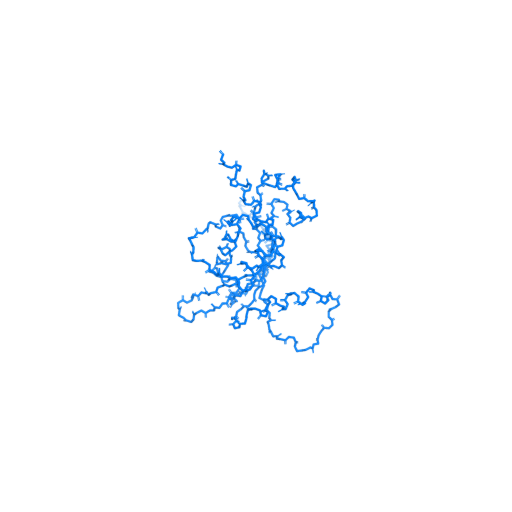6.19 106 ASP A CA 1
ATOM 803 C C . ASP A 1 106 ? 4.798 15.150 -8.415 1.00 76.19 106 ASP A C 1
ATOM 805 O O . ASP A 1 106 ? 5.827 14.609 -8.817 1.00 76.19 106 ASP A O 1
ATOM 809 N N . TYR A 1 107 ? 4.698 15.658 -7.182 1.00 76.06 107 TYR A N 1
ATOM 810 C CA . TYR A 1 107 ? 5.758 15.544 -6.184 1.00 76.06 107 TYR A CA 1
ATOM 811 C C . TYR A 1 107 ? 6.079 14.079 -5.865 1.00 76.06 107 TYR A C 1
ATOM 813 O O . TYR A 1 107 ? 7.230 13.675 -6.005 1.00 76.06 107 TYR A O 1
ATOM 821 N N . LEU A 1 108 ? 5.089 13.256 -5.500 1.00 71.94 108 LEU A N 1
ATOM 822 C CA . LEU A 1 108 ? 5.317 11.838 -5.180 1.00 71.94 108 LEU A CA 1
ATOM 823 C C . LEU A 1 108 ? 5.894 11.060 -6.371 1.00 71.94 108 LEU A C 1
ATOM 825 O O . LEU A 1 108 ? 6.786 10.236 -6.193 1.00 71.94 108 LEU A O 1
ATOM 829 N N . ILE A 1 109 ? 5.419 11.351 -7.583 1.00 78.69 109 ILE A N 1
ATOM 830 C CA . ILE A 1 109 ? 5.909 10.740 -8.823 1.00 78.69 109 ILE A CA 1
ATOM 831 C C . ILE A 1 109 ? 7.334 11.199 -9.150 1.00 78.69 109 ILE A C 1
ATOM 833 O O . ILE A 1 109 ? 8.127 10.390 -9.629 1.00 78.69 109 ILE A O 1
ATOM 837 N N . SER A 1 110 ? 7.687 12.461 -8.880 1.00 77.38 110 SER A N 1
ATOM 838 C CA . SER A 1 110 ? 9.036 12.992 -9.136 1.00 77.38 110 SER A CA 1
ATOM 839 C C . SER A 1 110 ? 10.126 12.249 -8.360 1.00 77.38 110 SER A C 1
ATOM 841 O O . SER A 1 110 ? 11.256 12.163 -8.827 1.00 77.38 110 SER A O 1
ATOM 843 N N . GLN A 1 111 ? 9.763 11.635 -7.230 1.00 76.06 111 GLN A N 1
ATOM 844 C CA . GLN A 1 111 ? 10.662 10.831 -6.402 1.00 76.06 111 GLN A CA 1
ATOM 845 C C . GLN A 1 111 ? 10.946 9.441 -6.992 1.00 76.06 111 GLN A C 1
ATOM 847 O O . GLN A 1 111 ? 11.816 8.722 -6.507 1.00 76.06 111 GLN A O 1
ATOM 852 N N . PHE A 1 112 ? 10.227 9.049 -8.045 1.00 81.50 112 PHE A N 1
ATOM 853 C CA . PHE A 1 112 ? 10.417 7.791 -8.765 1.00 81.50 112 PHE A CA 1
ATOM 854 C C . PHE A 1 112 ? 11.276 7.972 -10.019 1.00 81.50 112 PHE A C 1
ATOM 856 O O . PHE A 1 112 ? 11.028 7.362 -11.062 1.00 81.50 112 PHE A O 1
ATOM 863 N N . GLU A 1 113 ? 12.289 8.834 -9.932 1.00 76.81 113 GLU A N 1
ATOM 864 C CA . GLU A 1 113 ? 13.212 9.077 -11.034 1.00 76.81 113 GLU A CA 1
ATOM 865 C C . GLU A 1 113 ? 13.868 7.764 -11.498 1.00 76.81 113 GLU A C 1
ATOM 867 O O . GLU A 1 113 ? 14.268 6.920 -10.691 1.00 76.81 113 GLU A O 1
ATOM 872 N N . GLY A 1 114 ? 13.931 7.574 -12.820 1.00 74.69 114 GLY A N 1
ATOM 873 C CA . GLY A 1 114 ? 14.550 6.407 -13.452 1.00 74.69 114 GLY A CA 1
ATOM 874 C C . GLY A 1 114 ? 13.751 5.103 -13.374 1.00 74.69 114 GLY A C 1
ATOM 875 O O . GLY A 1 114 ? 14.303 4.061 -13.712 1.00 74.69 114 GLY A O 1
ATOM 876 N N . ALA A 1 115 ? 12.495 5.129 -12.918 1.00 81.81 115 ALA A N 1
ATOM 877 C CA . ALA A 1 115 ? 11.642 3.942 -12.898 1.00 81.81 115 ALA A CA 1
ATOM 878 C C . ALA A 1 115 ? 11.218 3.518 -14.313 1.00 81.81 115 ALA A C 1
ATOM 880 O O . ALA A 1 115 ? 10.813 4.359 -15.118 1.00 81.81 115 ALA A O 1
ATOM 881 N N . ASP A 1 116 ? 11.236 2.212 -14.587 1.00 83.12 116 ASP A N 1
ATOM 882 C CA . ASP A 1 116 ? 10.741 1.647 -15.850 1.00 83.12 116 ASP A CA 1
ATOM 883 C C . ASP A 1 116 ? 9.213 1.738 -15.937 1.00 83.12 116 ASP A C 1
ATOM 885 O O . ASP A 1 116 ? 8.645 1.985 -17.002 1.00 83.12 116 ASP A O 1
ATOM 889 N N . TYR A 1 117 ? 8.539 1.600 -14.790 1.00 85.50 117 TYR A N 1
ATOM 890 C CA . TYR A 1 117 ? 7.099 1.809 -14.671 1.00 85.50 117 TYR A CA 1
ATOM 891 C C . TYR A 1 117 ? 6.776 2.577 -13.401 1.00 85.50 117 TYR A C 1
ATOM 893 O O . TYR A 1 117 ? 7.297 2.284 -12.326 1.00 85.50 117 TYR A O 1
ATOM 901 N N . ILE A 1 118 ? 5.841 3.514 -13.514 1.00 87.00 118 ILE A N 1
ATOM 902 C CA . ILE A 1 118 ? 5.211 4.169 -12.372 1.00 87.00 118 ILE A CA 1
ATOM 903 C C . ILE A 1 118 ? 3.742 3.787 -12.403 1.00 87.00 118 ILE A C 1
ATOM 905 O O . ILE A 1 118 ? 3.096 3.826 -13.449 1.00 87.00 118 ILE A O 1
ATOM 909 N N . CYS A 1 119 ? 3.233 3.362 -11.261 1.00 89.00 119 CYS A N 1
ATOM 910 C CA . CYS A 1 119 ? 1.970 2.668 -11.142 1.00 89.00 119 CYS A CA 1
ATOM 911 C C . CYS A 1 119 ? 1.140 3.304 -10.030 1.00 89.00 119 CYS A C 1
ATOM 913 O O . CYS A 1 119 ? 1.655 3.665 -8.973 1.00 89.00 119 CYS A O 1
ATOM 915 N N . GLU A 1 120 ? -0.156 3.416 -10.262 1.00 91.38 120 GLU A N 1
ATOM 916 C CA . GLU A 1 120 ? -1.161 3.661 -9.241 1.00 91.38 120 GLU A CA 1
ATOM 917 C C . GLU A 1 120 ? -1.813 2.331 -8.871 1.00 91.38 120 GLU A C 1
ATOM 919 O O . GLU A 1 120 ? -2.002 1.464 -9.725 1.00 91.38 120 GLU A O 1
ATOM 924 N N . GLY A 1 121 ? -2.165 2.165 -7.605 1.00 91.12 121 GLY A N 1
ATOM 925 C CA . GLY A 1 121 ? -2.981 1.047 -7.163 1.00 91.12 121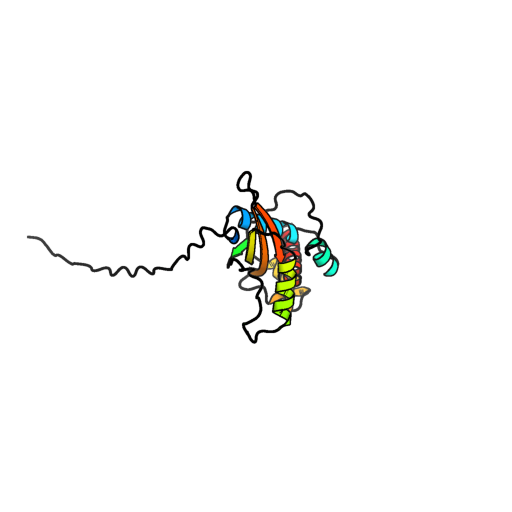 GLY A CA 1
ATOM 926 C C . GLY A 1 121 ? -3.672 1.352 -5.847 1.00 91.12 121 GLY A C 1
ATOM 927 O O . GLY A 1 121 ? -3.434 2.379 -5.210 1.00 91.12 121 GLY A O 1
ATOM 928 N N . VAL A 1 122 ? -4.526 0.432 -5.422 1.00 92.69 122 VAL A N 1
ATOM 929 C CA . VAL A 1 122 ? -5.301 0.560 -4.193 1.00 92.69 122 VAL A CA 1
ATOM 930 C C . VAL A 1 122 ? -5.021 -0.636 -3.302 1.00 92.69 122 VAL A C 1
ATOM 932 O O . VAL A 1 122 ? -5.349 -1.776 -3.640 1.00 92.69 122 VAL A O 1
ATOM 935 N N . ILE A 1 123 ? -4.410 -0.384 -2.148 1.00 92.75 123 ILE A N 1
ATOM 936 C CA . ILE A 1 123 ? -4.272 -1.394 -1.107 1.00 92.75 123 ILE A CA 1
ATOM 937 C C . ILE A 1 123 ? -5.614 -1.537 -0.407 1.00 92.75 123 ILE A C 1
ATOM 939 O O . ILE A 1 123 ? -6.191 -0.554 0.057 1.00 92.75 123 ILE A O 1
ATOM 943 N N . GLN A 1 124 ? -6.088 -2.772 -0.299 1.00 93.19 124 GLN A N 1
ATOM 944 C CA . GLN A 1 124 ? -7.250 -3.092 0.511 1.00 93.19 124 GLN A CA 1
ATOM 945 C C . GLN A 1 124 ? -6.832 -4.038 1.633 1.00 93.19 124 GLN A C 1
ATOM 947 O O . GLN A 1 124 ? -6.402 -5.170 1.378 1.00 93.19 124 GLN A O 1
ATOM 952 N N . GLN A 1 125 ? -6.968 -3.568 2.869 1.00 90.12 125 GLN A N 1
ATOM 953 C CA . GLN A 1 125 ? -6.677 -4.330 4.077 1.00 90.12 125 GLN A CA 1
ATOM 954 C C . GLN A 1 125 ? -7.982 -4.718 4.767 1.00 90.12 125 GLN A C 1
ATOM 956 O O . GLN A 1 125 ? -8.823 -3.862 5.043 1.00 90.12 125 GLN A O 1
ATOM 961 N N . HIS A 1 126 ? -8.125 -5.997 5.107 1.00 89.25 126 HIS A N 1
ATOM 962 C CA . HIS A 1 126 ? -9.198 -6.427 5.997 1.00 89.25 126 HIS A CA 1
ATOM 963 C C . HIS A 1 126 ? -9.004 -5.852 7.406 1.00 89.25 126 HIS A C 1
ATOM 965 O O . HIS A 1 126 ? -7.908 -5.910 7.973 1.00 89.25 126 HIS A O 1
ATOM 971 N N . VAL A 1 127 ? -10.081 -5.309 7.965 1.00 86.00 127 VAL A N 1
ATOM 972 C CA . VAL A 1 127 ? -10.118 -4.695 9.288 1.00 86.00 127 VAL A CA 1
ATOM 973 C C . VAL A 1 127 ? -10.895 -5.595 10.237 1.00 86.00 127 VAL A C 1
ATOM 975 O O . VAL A 1 127 ? -12.054 -5.924 9.996 1.00 86.00 127 VAL A O 1
ATOM 978 N N . ASP A 1 128 ? -10.247 -5.960 11.337 1.00 87.00 128 ASP A N 1
ATOM 979 C CA . ASP A 1 128 ? -10.884 -6.665 12.441 1.00 87.00 128 ASP A CA 1
ATOM 980 C C . ASP A 1 128 ? -11.860 -5.732 13.180 1.00 87.00 128 ASP A C 1
ATOM 982 O O . ASP A 1 128 ? -11.518 -4.591 13.499 1.00 87.00 128 ASP A O 1
ATOM 986 N N . GLN A 1 129 ? -13.084 -6.199 13.445 1.00 85.31 129 GLN A N 1
ATOM 987 C CA . GLN A 1 129 ? -14.126 -5.363 14.055 1.00 85.31 129 GLN A CA 1
ATOM 988 C C . GLN A 1 129 ? -13.818 -4.976 15.505 1.00 85.31 129 GLN A C 1
ATOM 990 O O . GLN A 1 129 ? -14.183 -3.874 15.921 1.00 85.31 129 GLN A O 1
ATOM 995 N N . ASN A 1 130 ? -13.121 -5.825 16.264 1.00 85.75 130 ASN A N 1
ATOM 996 C CA . ASN A 1 130 ? -12.732 -5.493 17.634 1.00 85.75 130 ASN A CA 1
ATOM 997 C C . ASN A 1 130 ? -11.661 -4.401 17.609 1.00 85.75 130 ASN A C 1
ATOM 999 O O . ASN A 1 130 ? -11.772 -3.408 18.325 1.00 85.75 130 ASN A O 1
ATOM 1003 N N . ALA A 1 131 ? -10.678 -4.528 16.714 1.00 85.12 131 ALA A N 1
ATOM 1004 C CA . ALA A 1 131 ? -9.663 -3.498 16.518 1.00 85.12 131 ALA A CA 1
ATOM 1005 C C . ALA A 1 131 ? -10.267 -2.155 16.074 1.00 85.12 131 ALA A C 1
ATOM 1007 O O . ALA A 1 131 ? -9.879 -1.107 16.589 1.00 85.12 131 ALA A O 1
ATOM 1008 N N . LEU A 1 132 ? -11.241 -2.179 15.159 1.00 86.94 132 LEU A N 1
ATOM 1009 C CA . LEU A 1 132 ? -11.966 -0.978 14.740 1.00 86.94 132 LEU A CA 1
ATOM 1010 C C . LEU A 1 132 ? -12.736 -0.339 15.899 1.00 86.94 132 LEU A C 1
ATOM 1012 O O . LEU A 1 132 ? -12.712 0.881 16.048 1.00 86.94 132 LEU A O 1
ATOM 1016 N N . THR A 1 133 ? -13.391 -1.157 16.725 1.00 86.06 133 THR A N 1
ATOM 1017 C CA . THR A 1 133 ? -14.133 -0.683 17.901 1.00 86.06 133 THR A CA 1
ATOM 1018 C C . THR A 1 133 ? -13.213 0.053 18.867 1.00 86.06 133 THR A C 1
ATOM 1020 O O . THR A 1 133 ? -13.557 1.144 19.314 1.00 86.06 133 THR A O 1
ATOM 1023 N N . GLU A 1 134 ? -12.026 -0.488 19.143 1.00 85.06 134 GLU A N 1
ATOM 1024 C CA . GLU A 1 134 ? -11.051 0.172 20.016 1.00 85.06 134 GLU A CA 1
ATOM 1025 C C . GLU A 1 134 ? -10.551 1.492 19.424 1.00 85.06 134 GLU A C 1
ATOM 1027 O O . GLU A 1 134 ? -10.656 2.525 20.078 1.00 85.06 134 GLU A O 1
ATOM 1032 N N . VAL A 1 135 ? -10.117 1.497 18.161 1.00 84.69 135 VAL A N 1
ATOM 1033 C CA . VAL A 1 135 ? -9.620 2.716 17.498 1.00 84.69 135 VAL A CA 1
ATOM 1034 C C . VAL A 1 135 ? -10.700 3.804 17.394 1.00 84.69 135 VAL A C 1
ATOM 1036 O O . VAL A 1 135 ? -10.401 4.992 17.492 1.00 84.69 135 VAL A O 1
ATOM 1039 N N . SER A 1 136 ? -11.972 3.422 17.247 1.00 85.75 136 SER A N 1
ATOM 1040 C CA . SER A 1 136 ? -13.089 4.375 17.166 1.00 85.75 136 SER A CA 1
ATOM 1041 C C . SER A 1 136 ? -13.374 5.140 18.462 1.00 85.75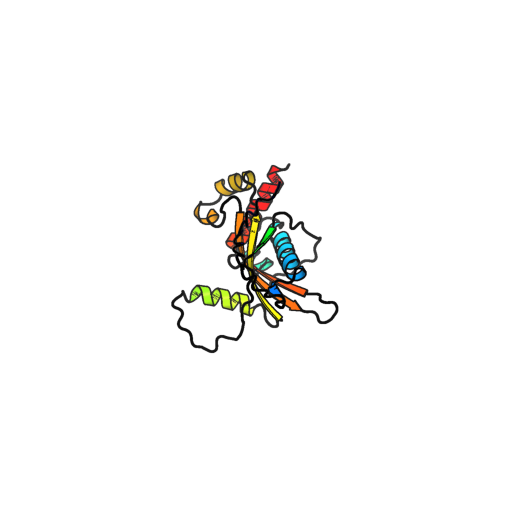 136 SER A C 1
ATOM 1043 O O . SER A 1 136 ? -14.097 6.134 18.427 1.00 85.75 136 SER A O 1
ATOM 1045 N N . LYS A 1 137 ? -12.811 4.706 19.599 1.00 85.06 137 LYS A N 1
ATOM 1046 C CA . LYS A 1 137 ? -12.890 5.454 20.863 1.00 85.06 137 LYS A CA 1
ATOM 1047 C C . LYS A 1 137 ? -11.978 6.680 20.853 1.00 85.06 137 LYS A C 1
ATOM 1049 O O . LYS A 1 137 ? -12.309 7.679 21.486 1.00 85.06 137 LYS A O 1
ATOM 1054 N N . ASP A 1 138 ? -10.870 6.592 20.121 1.00 81.00 138 ASP A N 1
ATOM 1055 C CA . ASP A 1 138 ? -9.802 7.592 20.122 1.00 81.00 138 ASP A CA 1
ATOM 1056 C C . ASP A 1 138 ? -9.847 8.518 18.896 1.00 81.00 138 ASP A C 1
ATOM 1058 O O . ASP A 1 138 ? -9.271 9.605 18.929 1.00 81.00 138 ASP A O 1
ATOM 1062 N N . LEU A 1 139 ? -10.533 8.114 17.818 1.00 82.56 139 LEU A N 1
ATOM 1063 C CA . LEU A 1 139 ? -10.593 8.862 16.559 1.00 82.56 139 LEU A CA 1
ATOM 1064 C C . LEU A 1 139 ? -12.007 9.352 16.208 1.00 82.56 139 LEU A C 1
ATOM 1066 O O . LEU A 1 139 ? -12.986 8.621 16.381 1.00 82.56 139 LEU A O 1
ATOM 1070 N N . PRO A 1 140 ? -12.141 10.564 15.638 1.00 80.00 140 PRO A N 1
ATOM 1071 C CA . PRO A 1 140 ? -13.413 11.050 15.120 1.00 80.00 140 PRO A CA 1
ATOM 1072 C C . PRO A 1 140 ? -13.871 10.228 13.904 1.00 80.00 140 PRO A C 1
ATOM 1074 O O . PRO A 1 140 ? -13.068 9.743 13.109 1.00 80.00 140 PRO A O 1
ATOM 1077 N N . GLN A 1 141 ? -15.190 10.141 13.691 1.00 79.31 141 GLN A N 1
ATOM 1078 C CA . GLN A 1 141 ? -15.774 9.379 12.572 1.00 79.31 141 GLN A CA 1
ATOM 1079 C C . GLN A 1 141 ? -15.248 9.792 11.189 1.00 79.31 141 GLN A C 1
ATOM 1081 O O . GLN A 1 141 ? -15.218 8.966 10.279 1.00 79.31 141 GLN A O 1
ATOM 1086 N N . GLN A 1 142 ? -14.835 11.051 11.025 1.00 80.00 142 GLN A N 1
ATOM 1087 C CA . GLN A 1 142 ? -14.290 11.566 9.767 1.00 80.00 142 GLN A CA 1
ATOM 1088 C C . GLN A 1 142 ? -13.001 10.841 9.355 1.00 80.00 142 GLN A C 1
ATOM 1090 O O . GLN A 1 142 ? -12.825 10.536 8.175 1.00 80.00 142 GLN A O 1
ATOM 1095 N N . ASP A 1 143 ? -12.157 10.468 10.318 1.00 77.69 143 ASP A N 1
ATOM 1096 C CA . ASP A 1 143 ? -10.894 9.772 10.052 1.00 77.69 143 ASP A CA 1
ATOM 1097 C C . ASP A 1 143 ? -11.120 8.302 9.658 1.00 77.69 143 ASP A C 1
ATOM 1099 O O . ASP A 1 143 ? -10.293 7.684 8.985 1.00 77.69 143 ASP A O 1
ATOM 1103 N N . LEU A 1 144 ? -12.289 7.750 9.998 1.00 82.31 144 LEU A N 1
ATOM 1104 C CA . LEU A 1 144 ? -12.680 6.368 9.713 1.00 82.31 144 LEU A CA 1
ATOM 1105 C C . LEU A 1 144 ? -13.406 6.201 8.368 1.00 82.31 144 LEU A C 1
ATOM 1107 O O . LEU A 1 144 ? -13.699 5.073 7.975 1.00 82.31 144 LEU A O 1
ATOM 1111 N N . LEU A 1 145 ? -13.667 7.284 7.621 1.00 83.69 145 LEU A N 1
ATOM 1112 C CA . LEU A 1 145 ? -14.400 7.244 6.340 1.00 83.69 145 LEU A CA 1
ATOM 1113 C C . LEU A 1 145 ? -13.722 6.391 5.253 1.00 83.69 145 LEU A C 1
ATOM 1115 O O . LEU A 1 145 ? -14.367 5.971 4.287 1.00 83.69 145 LEU A O 1
ATOM 1119 N N . SER A 1 146 ? -12.422 6.136 5.408 1.00 82.44 146 SER A N 1
ATOM 1120 C CA . SER A 1 146 ? -11.630 5.258 4.540 1.00 82.44 146 SER A CA 1
ATOM 1121 C C . SER A 1 146 ? -11.905 3.761 4.761 1.00 82.44 146 SER A C 1
ATOM 1123 O O . SER A 1 146 ? -11.452 2.933 3.965 1.00 82.44 146 SER A O 1
ATOM 1125 N N . ILE A 1 147 ? -12.670 3.409 5.802 1.00 88.00 147 ILE A N 1
ATOM 1126 C CA . ILE A 1 147 ? -13.075 2.041 6.129 1.00 88.00 147 ILE A CA 1
ATOM 1127 C C . ILE A 1 147 ? -14.521 1.822 5.687 1.00 88.00 147 ILE A C 1
ATOM 1129 O O . ILE A 1 147 ? -15.449 2.463 6.178 1.00 88.00 147 ILE A O 1
ATOM 1133 N N . LYS A 1 148 ? -14.731 0.870 4.777 1.00 85.81 148 LYS A N 1
ATOM 1134 C CA . LYS A 1 148 ? -16.064 0.446 4.327 1.00 85.81 148 LYS A CA 1
ATOM 1135 C C . LYS A 1 148 ? -16.129 -1.071 4.324 1.00 85.81 148 LYS A C 1
ATOM 1137 O O . LYS A 1 148 ? -15.182 -1.715 3.896 1.00 85.81 148 LYS A O 1
ATOM 1142 N N . ASN A 1 149 ? -17.230 -1.649 4.805 1.00 86.31 149 ASN A N 1
ATOM 1143 C CA . ASN A 1 149 ? -17.437 -3.105 4.837 1.00 86.31 149 ASN A CA 1
ATOM 1144 C C . ASN A 1 149 ? -16.259 -3.879 5.469 1.00 86.31 149 ASN A C 1
ATOM 1146 O O . ASN A 1 149 ? -15.803 -4.878 4.920 1.00 86.31 149 ASN A O 1
ATOM 1150 N N . ASN A 1 150 ? -15.746 -3.404 6.612 1.00 85.75 150 ASN A N 1
ATOM 1151 C CA . ASN A 1 150 ? -14.567 -3.967 7.288 1.00 85.75 150 ASN A CA 1
ATOM 1152 C C . ASN A 1 150 ? -13.307 -4.007 6.399 1.00 85.75 150 ASN A C 1
ATOM 1154 O O . ASN A 1 150 ? -12.473 -4.908 6.521 1.00 85.75 150 ASN A O 1
ATOM 1158 N N . GLN A 1 151 ? -13.172 -3.048 5.483 1.00 89.62 151 GLN A N 1
ATOM 1159 C CA . GLN A 1 151 ? -12.048 -2.958 4.566 1.00 89.62 151 GLN A CA 1
ATOM 1160 C C . GLN A 1 151 ? -11.512 -1.528 4.537 1.00 89.62 151 GLN A C 1
ATOM 1162 O O . GLN A 1 151 ? -12.225 -0.586 4.188 1.00 89.62 151 GLN A O 1
ATOM 1167 N N . LEU A 1 152 ? -10.249 -1.370 4.930 1.00 90.88 152 LEU A N 1
ATOM 1168 C CA . LEU A 1 152 ? -9.518 -0.115 4.824 1.00 90.88 152 LEU A CA 1
ATOM 1169 C C . LEU A 1 152 ? -8.935 -0.009 3.416 1.00 90.88 152 LEU A C 1
ATOM 1171 O O . LEU A 1 152 ? -8.251 -0.928 2.958 1.00 90.88 152 LEU A O 1
ATOM 1175 N N . THR A 1 153 ? -9.209 1.112 2.755 1.00 91.44 153 THR A N 1
ATOM 1176 C CA . THR A 1 153 ? -8.771 1.384 1.382 1.00 91.44 153 THR A CA 1
ATOM 1177 C C . THR A 1 153 ? -7.705 2.471 1.378 1.00 91.44 153 THR A C 1
ATOM 1179 O O . THR A 1 153 ? -7.955 3.574 1.864 1.00 91.44 153 THR A O 1
ATOM 1182 N N . ILE A 1 154 ? -6.530 2.167 0.822 1.00 90.81 154 ILE A N 1
ATOM 1183 C CA . ILE A 1 154 ? -5.373 3.068 0.804 1.00 90.81 154 ILE A CA 1
ATOM 1184 C C . ILE A 1 154 ? -4.844 3.177 -0.627 1.00 90.81 154 ILE A C 1
ATOM 1186 O O . ILE A 1 154 ? -4.184 2.250 -1.107 1.00 90.81 154 ILE A O 1
ATOM 1190 N N . PRO A 1 155 ? -5.116 4.286 -1.329 1.00 91.06 155 PRO A N 1
ATOM 1191 C CA . PRO A 1 155 ? -4.490 4.573 -2.608 1.00 91.06 155 PRO A CA 1
ATOM 1192 C C . PRO A 1 155 ? -2.975 4.733 -2.444 1.00 91.06 155 PRO A C 1
ATOM 1194 O O . PRO A 1 155 ? -2.494 5.397 -1.517 1.00 91.06 155 PRO A O 1
ATOM 1197 N N . VAL A 1 156 ? -2.215 4.128 -3.350 1.00 90.62 156 VAL A N 1
ATOM 1198 C CA . VAL A 1 156 ? -0.750 4.150 -3.354 1.00 90.62 156 VAL A CA 1
ATOM 1199 C C . VAL A 1 156 ? -0.219 4.442 -4.750 1.00 90.62 156 VAL A C 1
ATOM 1201 O O . VAL A 1 156 ? -0.828 4.070 -5.754 1.00 90.62 156 VAL A O 1
ATOM 1204 N N . TYR A 1 157 ? 0.959 5.053 -4.802 1.00 90.31 157 TYR A N 1
ATOM 1205 C CA . TYR A 1 157 ? 1.806 5.025 -5.985 1.00 90.31 157 TYR A CA 1
ATOM 1206 C C . TYR A 1 157 ? 2.985 4.092 -5.741 1.00 90.31 157 TYR A C 1
ATOM 1208 O O . TYR A 1 157 ? 3.504 4.018 -4.624 1.00 90.31 157 TYR A O 1
ATOM 1216 N N . TYR A 1 158 ? 3.419 3.380 -6.771 1.00 88.69 158 TYR A N 1
ATOM 1217 C CA . TYR A 1 158 ? 4.625 2.572 -6.708 1.00 88.69 158 TYR A CA 1
ATOM 1218 C C . TYR A 1 158 ? 5.396 2.604 -8.017 1.00 88.69 158 TYR A C 1
ATOM 1220 O O . TYR A 1 158 ? 4.827 2.675 -9.101 1.00 88.69 158 TYR A O 1
ATOM 1228 N N . ALA A 1 159 ? 6.710 2.544 -7.889 1.00 87.88 159 ALA A N 1
ATOM 1229 C CA . ALA A 1 159 ? 7.652 2.501 -8.983 1.00 87.88 159 ALA A CA 1
ATOM 1230 C C . ALA A 1 159 ? 8.260 1.112 -9.093 1.00 87.88 159 ALA A C 1
ATOM 1232 O O . ALA A 1 159 ? 8.580 0.483 -8.079 1.00 87.88 159 ALA A O 1
ATOM 1233 N N . VAL A 1 160 ? 8.427 0.651 -10.324 1.00 86.50 160 VAL A N 1
ATOM 1234 C CA . VAL A 1 160 ? 9.033 -0.630 -10.667 1.00 86.50 160 VAL A CA 1
ATOM 1235 C C . VAL A 1 160 ? 10.291 -0.352 -11.478 1.00 86.50 160 VAL A C 1
ATOM 1237 O O . VAL A 1 160 ? 10.227 0.294 -12.520 1.00 86.50 160 VAL A O 1
ATOM 1240 N N . TYR A 1 161 ? 11.416 -0.859 -10.981 1.00 84.19 161 TYR A N 1
ATOM 1241 C CA . TYR A 1 161 ? 12.720 -0.828 -11.632 1.00 84.19 161 TYR A CA 1
ATOM 1242 C C . TYR A 1 161 ? 13.099 -2.265 -12.008 1.00 84.19 161 TYR A C 1
ATOM 1244 O O . TYR A 1 161 ? 13.310 -3.109 -11.124 1.00 84.19 161 TYR A O 1
ATOM 1252 N N . GLU A 1 162 ? 13.147 -2.565 -13.298 1.00 81.38 162 GLU A N 1
ATOM 1253 C CA . GLU A 1 162 ? 13.542 -3.860 -13.834 1.00 81.38 162 GLU A CA 1
ATOM 1254 C C . GLU A 1 162 ? 15.061 -4.015 -13.762 1.00 81.38 162 GLU A C 1
ATOM 1256 O O . GLU A 1 162 ? 15.833 -3.230 -14.313 1.00 81.38 162 GLU A O 1
ATOM 1261 N N . LYS A 1 163 ? 15.530 -5.072 -13.097 1.00 76.69 163 LYS A N 1
ATOM 1262 C CA . LYS A 1 163 ? 16.937 -5.466 -13.166 1.00 76.69 163 LYS A CA 1
ATOM 1263 C C . LYS A 1 163 ? 17.090 -6.458 -14.309 1.00 76.69 163 LYS A C 1
ATOM 1265 O O . LYS A 1 163 ? 16.554 -7.564 -14.265 1.00 76.69 163 LYS A O 1
ATOM 1270 N N . THR A 1 164 ? 17.869 -6.063 -15.312 1.00 62.19 164 THR A N 1
ATOM 1271 C CA . THR A 1 164 ? 18.145 -6.821 -16.546 1.00 62.19 164 THR A CA 1
ATOM 1272 C C . THR A 1 164 ? 18.730 -8.218 -16.311 1.00 62.19 164 THR A C 1
ATOM 1274 O O . THR A 1 164 ? 18.644 -9.071 -17.189 1.00 62.19 164 THR A O 1
ATOM 1277 N N . ALA A 1 165 ? 19.272 -8.497 -15.123 1.00 53.66 165 ALA A N 1
ATOM 1278 C CA . ALA A 1 165 ? 19.659 -9.839 -14.706 1.00 53.66 165 ALA A CA 1
ATOM 1279 C C . ALA A 1 165 ? 18.569 -10.470 -13.814 1.00 53.66 165 ALA A C 1
ATOM 1281 O O . ALA A 1 165 ? 18.310 -10.000 -12.707 1.00 53.66 165 ALA A O 1
ATOM 1282 N N . ASN A 1 166 ? 17.989 -11.587 -14.269 1.00 60.12 166 ASN A N 1
ATOM 1283 C CA . ASN A 1 166 ? 17.091 -12.488 -13.523 1.00 60.12 166 ASN A CA 1
ATOM 1284 C C . ASN A 1 166 ? 15.631 -12.039 -13.297 1.00 60.12 166 ASN A C 1
ATOM 1286 O O . ASN A 1 166 ? 14.986 -12.587 -12.401 1.00 60.12 166 ASN A O 1
ATOM 1290 N N . ASN A 1 167 ? 15.086 -11.101 -14.084 1.00 59.06 167 ASN A N 1
ATOM 1291 C CA . ASN A 1 167 ? 13.704 -10.603 -13.929 1.00 59.06 167 ASN A CA 1
ATOM 1292 C C . ASN A 1 167 ? 13.396 -10.146 -12.491 1.00 59.06 167 ASN A C 1
ATOM 1294 O O . ASN A 1 167 ? 12.285 -10.316 -11.994 1.00 59.06 167 ASN A O 1
ATOM 1298 N N . GLN A 1 168 ? 14.409 -9.638 -11.787 1.00 65.81 168 GLN A N 1
ATOM 1299 C CA . GLN A 1 168 ? 14.237 -9.129 -10.438 1.00 65.81 168 GLN A CA 1
ATOM 1300 C C . GLN A 1 168 ? 13.765 -7.685 -10.512 1.00 65.81 168 GLN A C 1
ATOM 1302 O O . GLN A 1 168 ? 14.344 -6.871 -11.224 1.00 65.81 168 GLN A O 1
ATOM 1307 N N . PHE A 1 169 ? 12.751 -7.355 -9.723 1.00 70.94 169 PHE A N 1
ATOM 1308 C CA . PHE A 1 169 ? 12.249 -5.994 -9.622 1.00 70.94 169 PHE A CA 1
ATOM 1309 C C . PHE A 1 169 ? 12.731 -5.359 -8.326 1.00 70.94 169 PHE A C 1
ATOM 1311 O O . PHE A 1 169 ? 12.701 -5.980 -7.258 1.00 70.94 169 PHE A O 1
ATOM 1318 N N . GLN A 1 170 ? 13.139 -4.101 -8.406 1.00 79.88 170 GLN A N 1
ATOM 1319 C CA . GLN A 1 170 ? 13.156 -3.224 -7.248 1.00 79.88 170 GLN A CA 1
ATOM 1320 C C . GLN A 1 170 ? 11.869 -2.405 -7.264 1.00 79.88 170 GLN A C 1
ATOM 1322 O O . GLN A 1 170 ? 11.515 -1.817 -8.280 1.00 79.88 170 GLN A O 1
ATOM 1327 N N . VAL A 1 171 ? 11.158 -2.410 -6.138 1.00 82.44 171 VAL A N 1
ATOM 1328 C CA . VAL A 1 171 ? 9.895 -1.691 -5.984 1.00 82.44 171 VAL A CA 1
ATOM 1329 C C . VAL A 1 171 ? 10.029 -0.670 -4.869 1.00 82.44 171 VAL A C 1
ATOM 1331 O O . VAL A 1 171 ? 10.504 -0.990 -3.776 1.00 82.44 171 VAL A O 1
ATOM 1334 N N . VAL A 1 172 ? 9.589 0.548 -5.152 1.00 83.00 172 VAL A N 1
ATOM 1335 C CA . VAL A 1 172 ? 9.424 1.624 -4.170 1.00 83.00 172 VAL A CA 1
ATOM 1336 C C . VAL A 1 172 ? 7.950 1.996 -4.166 1.00 83.00 172 VAL A C 1
ATOM 1338 O O . VAL A 1 172 ? 7.324 1.978 -5.219 1.00 83.00 172 VAL A O 1
ATOM 1341 N N . TYR A 1 173 ? 7.369 2.293 -3.006 1.00 85.94 173 TYR A N 1
ATOM 1342 C CA . TYR A 1 173 ? 5.974 2.717 -2.932 1.00 85.94 173 TYR A CA 1
ATOM 1343 C C . TYR A 1 173 ? 5.792 3.854 -1.934 1.00 85.94 173 TYR A C 1
ATOM 1345 O O . TYR A 1 173 ? 6.545 3.956 -0.965 1.00 85.94 173 TYR A O 1
ATOM 1353 N N . ALA A 1 174 ? 4.766 4.665 -2.167 1.00 83.12 174 ALA A N 1
ATOM 1354 C CA . ALA A 1 174 ? 4.344 5.739 -1.288 1.00 83.12 174 ALA A CA 1
ATOM 1355 C C . ALA A 1 174 ? 2.807 5.754 -1.175 1.00 83.12 174 ALA A C 1
ATOM 1357 O O . ALA A 1 174 ? 2.116 5.652 -2.196 1.00 83.12 174 ALA A O 1
ATOM 1358 N N . PRO A 1 175 ? 2.239 5.881 0.038 1.00 85.62 175 PRO A N 1
ATOM 1359 C CA . PRO A 1 175 ? 0.809 6.116 0.197 1.00 85.62 175 PRO A CA 1
ATOM 1360 C C . PRO A 1 175 ? 0.440 7.515 -0.299 1.00 85.62 175 PRO A C 1
ATOM 1362 O O . PRO A 1 175 ? 1.161 8.479 -0.045 1.00 85.62 175 PRO A O 1
ATOM 1365 N N . GLN A 1 176 ? -0.714 7.645 -0.955 1.00 83.44 176 GLN A N 1
ATOM 1366 C CA . GLN A 1 176 ? -1.218 8.962 -1.361 1.00 83.44 176 GLN A CA 1
ATOM 1367 C C . GLN A 1 176 ? -1.632 9.802 -0.145 1.00 83.44 176 GLN A C 1
ATOM 1369 O O . GLN A 1 176 ? -1.507 11.023 -0.160 1.00 83.44 176 GLN A O 1
ATOM 1374 N N . ASN A 1 177 ? -2.091 9.150 0.929 1.00 82.31 177 ASN A N 1
ATOM 1375 C CA . ASN A 1 177 ? -2.486 9.804 2.169 1.00 82.31 177 ASN A CA 1
ATOM 1376 C C . ASN A 1 177 ? -1.796 9.152 3.388 1.00 82.31 177 ASN A C 1
ATOM 137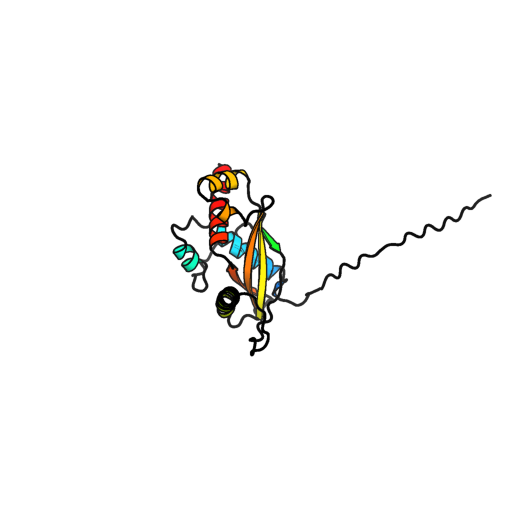8 O O . ASN A 1 177 ? -2.176 8.047 3.789 1.00 82.31 177 ASN A O 1
ATOM 1382 N N . PRO A 1 178 ? -0.822 9.830 4.026 1.00 80.81 178 PRO A N 1
ATOM 1383 C CA . PRO A 1 178 ? -0.144 9.326 5.222 1.00 80.81 178 PRO A CA 1
ATOM 1384 C C . PRO A 1 178 ? -1.077 9.039 6.410 1.00 80.81 178 PRO A C 1
ATOM 1386 O O . PRO A 1 178 ? -0.799 8.130 7.192 1.00 80.81 178 PRO A O 1
ATOM 1389 N N . ALA A 1 179 ? -2.202 9.751 6.539 1.00 83.00 179 ALA A N 1
ATOM 1390 C CA . ALA A 1 179 ? -3.157 9.522 7.626 1.00 83.00 179 ALA A CA 1
ATOM 1391 C C . ALA A 1 179 ? -3.828 8.143 7.524 1.00 83.00 179 ALA A C 1
ATOM 1393 O O . ALA A 1 179 ? -4.035 7.475 8.535 1.00 83.00 179 ALA A O 1
ATOM 1394 N N . GLN A 1 180 ? -4.088 7.663 6.304 1.00 86.00 180 GLN A N 1
ATOM 1395 C CA . GLN A 1 180 ? -4.635 6.320 6.088 1.00 86.00 180 GLN A CA 1
ATOM 1396 C C . GLN A 1 180 ? -3.630 5.226 6.466 1.00 86.00 180 GLN A C 1
ATOM 1398 O O . GLN A 1 180 ? -4.016 4.192 7.011 1.00 86.00 180 GLN A O 1
ATOM 1403 N N . LEU A 1 181 ? -2.333 5.465 6.239 1.00 85.31 181 LEU A N 1
ATOM 1404 C CA . LEU A 1 181 ? -1.281 4.565 6.707 1.00 85.31 181 LEU A CA 1
ATOM 1405 C C . LEU A 1 181 ? -1.199 4.554 8.242 1.00 85.31 181 LEU A C 1
ATOM 1407 O O . LEU A 1 181 ? -1.065 3.486 8.839 1.00 85.31 181 LEU A O 1
ATOM 1411 N N . MET A 1 182 ? -1.318 5.718 8.887 1.00 82.94 182 MET A N 1
ATOM 1412 C CA . MET A 1 182 ? -1.350 5.808 10.350 1.00 82.94 182 MET A CA 1
ATOM 1413 C C . MET A 1 182 ? -2.544 5.037 10.937 1.00 82.94 182 MET A C 1
ATOM 1415 O O . MET A 1 182 ? -2.361 4.251 11.867 1.00 82.94 182 MET A O 1
ATOM 1419 N N . LEU A 1 183 ? -3.734 5.179 10.347 1.00 86.62 183 LEU A N 1
ATOM 1420 C CA . LEU A 1 183 ? -4.916 4.404 10.732 1.00 86.62 183 LEU A CA 1
ATOM 1421 C C . LEU A 1 183 ? -4.683 2.892 10.576 1.00 86.62 183 LEU A C 1
ATOM 1423 O O . LEU A 1 183 ? -5.025 2.116 11.469 1.00 86.62 183 LEU A O 1
ATOM 1427 N N . ALA A 1 184 ? -4.043 2.463 9.485 1.00 88.56 184 ALA A N 1
ATOM 1428 C CA . ALA A 1 184 ? -3.699 1.058 9.274 1.00 88.56 184 ALA A CA 1
ATOM 1429 C C . ALA A 1 184 ? -2.763 0.501 10.361 1.00 88.56 184 ALA A C 1
ATOM 1431 O O . ALA A 1 184 ? -2.968 -0.623 10.831 1.00 88.56 184 ALA A O 1
ATOM 1432 N N . ILE A 1 185 ? -1.766 1.290 10.778 1.00 85.50 185 ILE A N 1
ATOM 1433 C CA . ILE A 1 185 ? -0.838 0.951 11.868 1.00 85.50 185 ILE A CA 1
ATOM 1434 C C . ILE A 1 185 ? -1.601 0.794 13.192 1.00 85.50 185 ILE A C 1
ATOM 1436 O O . ILE A 1 185 ? -1.418 -0.210 13.884 1.00 85.50 185 ILE A O 1
ATOM 1440 N N . MET A 1 186 ? -2.484 1.741 13.530 1.00 84.12 186 MET A N 1
ATOM 1441 C CA . MET A 1 186 ? -3.295 1.684 14.756 1.00 84.12 186 MET A CA 1
ATOM 1442 C C . MET A 1 186 ? -4.185 0.435 14.778 1.00 84.12 186 MET A C 1
ATOM 1444 O O . MET A 1 186 ? -4.123 -0.361 15.717 1.00 84.12 186 MET A O 1
ATOM 1448 N N . LEU A 1 187 ? -4.941 0.188 13.703 1.00 86.31 187 LEU A N 1
ATOM 1449 C CA . LEU A 1 187 ? -5.804 -0.994 13.588 1.00 86.31 187 LEU A CA 1
ATOM 1450 C C . LEU A 1 187 ? -5.014 -2.297 13.746 1.00 86.31 187 LEU A C 1
ATOM 1452 O O . LEU A 1 187 ? -5.472 -3.232 14.407 1.00 86.31 187 LEU A O 1
ATOM 1456 N N . LYS A 1 188 ? -3.806 -2.368 13.173 1.00 83.25 188 LYS A N 1
ATOM 1457 C CA . LYS A 1 188 ? -2.987 -3.578 13.262 1.00 83.25 188 LYS A CA 1
ATOM 1458 C C . LYS A 1 188 ? -2.544 -3.878 14.693 1.00 83.25 188 LYS A C 1
ATOM 1460 O O . LYS A 1 188 ? -2.491 -5.043 15.085 1.00 83.25 188 LYS A O 1
ATOM 1465 N N . GLN A 1 189 ? -2.270 -2.852 15.489 1.00 78.12 189 GLN A N 1
ATOM 1466 C CA . GLN A 1 189 ? -1.849 -3.013 16.881 1.00 78.12 189 GLN A CA 1
ATOM 1467 C C . GLN A 1 189 ? -2.974 -3.533 17.768 1.00 78.12 189 GLN A C 1
ATOM 1469 O O . GLN A 1 189 ? -2.770 -4.497 18.511 1.00 78.12 189 GLN A O 1
ATOM 1474 N N . HIS A 1 190 ? -4.170 -2.956 17.645 1.00 77.06 190 HIS A N 1
ATOM 1475 C CA . HIS A 1 190 ? -5.326 -3.414 18.414 1.00 77.06 190 HIS A CA 1
ATOM 1476 C C . HIS A 1 190 ? -5.748 -4.837 18.020 1.00 77.06 190 HIS A C 1
ATOM 1478 O O . HIS A 1 190 ? -6.144 -5.618 18.885 1.00 77.06 190 HIS A O 1
ATOM 1484 N N . GLN A 1 191 ? -5.544 -5.241 16.760 1.00 73.62 191 GLN A N 1
ATOM 1485 C CA . GLN A 1 191 ? -5.760 -6.626 16.327 1.00 73.62 191 GLN A CA 1
ATOM 1486 C C . GLN A 1 191 ? -4.795 -7.620 17.003 1.00 73.62 191 GLN A C 1
ATOM 1488 O O . GLN A 1 191 ? -5.190 -8.732 17.356 1.00 73.62 191 GLN A O 1
ATOM 1493 N N . VAL A 1 192 ? -3.525 -7.249 17.193 1.00 62.84 192 VAL A N 1
ATOM 1494 C CA . VAL A 1 192 ? -2.537 -8.103 17.883 1.00 62.84 192 VAL A CA 1
ATOM 1495 C C . VAL A 1 192 ? -2.806 -8.151 19.389 1.00 62.84 192 VAL A C 1
ATOM 1497 O O . VAL A 1 192 ? -2.609 -9.197 20.005 1.00 62.84 192 VAL A O 1
ATOM 1500 N N . SER A 1 193 ? -3.282 -7.051 19.979 1.00 58.28 193 SER A N 1
ATOM 1501 C CA . SER A 1 193 ? -3.642 -7.003 21.400 1.00 58.28 193 SER A CA 1
ATOM 1502 C C . SER A 1 193 ? -4.905 -7.803 21.725 1.00 58.28 193 SER A C 1
ATOM 1504 O O . SER A 1 193 ? -4.971 -8.382 22.799 1.00 58.28 193 SER A O 1
ATOM 1506 N N . SER A 1 194 ? -5.885 -7.858 20.818 1.00 55.22 194 SER A N 1
ATOM 1507 C CA . SER A 1 194 ? -7.143 -8.593 21.029 1.00 55.22 194 SER A CA 1
ATOM 1508 C C . SER A 1 194 ? -7.004 -10.119 20.915 1.00 55.22 194 SER A C 1
ATOM 1510 O O . SER A 1 194 ? -7.941 -10.830 21.264 1.00 55.22 194 SER A O 1
ATOM 1512 N N . ASN A 1 195 ? -5.880 -10.625 20.394 1.00 53.22 195 ASN A N 1
ATOM 1513 C CA . ASN A 1 195 ? -5.603 -12.061 20.240 1.00 53.22 195 ASN A CA 1
ATOM 1514 C C . ASN A 1 195 ? -4.694 -12.629 21.352 1.00 53.22 195 ASN A C 1
ATOM 1516 O O . ASN A 1 195 ? -4.231 -13.766 21.239 1.00 53.22 195 ASN A O 1
ATOM 1520 N N . LYS A 1 196 ? -4.396 -11.836 22.385 1.00 44.12 196 LYS A N 1
ATOM 1521 C CA . LYS A 1 196 ? -3.713 -12.269 23.611 1.00 44.12 196 LYS A CA 1
ATOM 1522 C C . LYS A 1 196 ? -4.707 -12.343 24.757 1.00 44.12 196 LYS A C 1
ATOM 1524 O O . LYS A 1 196 ? -4.520 -13.252 25.591 1.00 44.12 196 LYS A O 1
#

Sequence (196 aa):
MYMKTTISLFGMMIVLQGCSLFEGSGCNNKQAVDAVKKLYAKQVNTKPFTSMEQVQNQFGPDGKQTNLQTQSIVGISLADIKQINTSKSTGNTSSTSEPQQNEQRDYLISQFEGADYICEGVIQQHVDQNALTEVSKDLPQQDLLSIKNNQLTIPVYYAVYEKTANNQFQVVYAPQNPAQLMLAIMLKQHQVSSNK

pLDDT: mean 70.13, std 18.07, range [33.06, 93.19]

Foldseek 3Di:
DDDDDDPDPPPPPPPCPPPPCPVPAPQPPPQQQVVVLQVLLVLLQDDADPDLVVLCQQQNLPHDDDDDDGGDSPQKGKAPKDWDDPPPCPDDDPDVDDPVLVVLVVVRVVSLPPFPTKMKIKIKGAFDPQLVVVVPVVDDVVLCPCADPRIRIWIKMKGWHADPPPRDTDMRMHTSDSSSSSVSNSRVVSVVVVVD

Secondary structure (DSSP, 8-state):
----------------------TT-GGG-HHHHHHHHHHHHHHHTSPPPSSHHHHHHHHSTT-----------TTEEEEEEEEE------S-----S-HHHHHHHHHHHHTTTT-SEEEEEEEEEE--HHHHHHHHHHS-TTTTTTEETTEEEEEEEEEEEEETTTTEEEEEEEES-HHHHHHHHHHHHHHHHTT-

Organism: NCBI:txid1879050

Radius of gyration: 21.81 Å; chains: 1; bounding box: 61×68×57 Å

=== Feature glossary ===
Each block in this record encodes a different view of the same protein. In brief:

Predicted aligned error. PAE(i, j) answers: if I align the predicted and true structures on residue i, how far off (in Å) do I expect residue j to be? A block-diagonal PAE matrix with low values on the blocks and high values off-diagonal is the signature of a multi-domain protein with confidently predicted domains but uncertain inter-domain orientation.

Contact-map, Ramachandran, and PAE plots. Plot images: a contact map (which residues are close in 3D, as an N×N binary image), a Ramachandran scatter (backbone torsion angles, revealing secondary-structure composition at a glance), and — for AlphaFold structures — a PAE heatmap (pairwise prediction confidence).

Backbone torsions (φ/ψ). φ (phi) and ψ (psi) are the two rotatable backbone dihedrals per residue: φ is the C(i-1)–N–Cα–C torsion, ψ is the N–Cα–C–N(i+1) torsion, both in degrees on (−180°, 180°]. α-helical residues cluster near (−60°, −45°); β-strand residues near (−120°, +130°). A Ramachandran plot is simply a scatter of (φ, ψ) for every residue.

Foldseek 3Di. A 3Di character summarizes, for each residue, the relative orientation of the Cα frame of its nearest spatial neighbor. Because it encodes fold topology rather than chemistry, 3Di alignments detect remote structural similarity that sequence alignment misses.

Radius of gyration, Cα contacts, bounding box. Three whole-structure scalars: the radius of gyration (RMS distance of Cα from centroid, in Å), the count of Cα–Cα contacts (pairs closer than 8 Å and separated by more than four residues in sequence — i.e. tertiary, not local, contacts), and the bounding-box dimensions. Together they distinguish compact globular folds from extended fibres or disordered chains.

Sequence. Sequence gives the chain of amino acids in standard one-letter code (A=alanine, C=cysteine, …, Y=tyrosine), read N→C. It is the only feature that is directly encoded by the gene; all structural features are derived from the folded form of this sequence.

mmCIF coordinates. Atomic coordinates in PDBx/mmCIF format — the same representation the Protein Data Bank distributes. Each line of the _atom_site loop places one backbone atom in Cartesian space (units: ångströms, origin: arbitrary).

Secondary structure (3-state, P-SEA). Three-state secondary structure (P-SEA) collapses the eight DSSP classes into helix (a), strand (b), and coil (c). P-SEA assigns these from Cα geometry alone — distances and angles — without requiring backbone oxygens, so it works on any Cα trace.

InterPro / GO / CATH / organism. Functional annotations link the protein to curated databases. InterPro entries identify conserved domains and families by matching the sequence against member-database signatures (Pfam, PROSITE, CDD, …). Gene Ontology (GO) terms describe molecular function, biological process, and cellular component in a controlled vocabulary. CATH places the structure in a hierarchical fold classification (Class/Architecture/Topology/Homologous-superfamily). The organism is the source species.

B-factor. B-factor (Debye–Waller factor) reflects atomic displacement in the crystal lattice. It is an experimental observable (units Å²), not a prediction; low values mean the atom is pinned down, high values mean it moves or is heterogeneous across the crystal.

Rendered structure images. Structure images are PyMOL renders from six orthogonal camera directions. Cartoon representation draws helices as coils and strands as arrows; sticks shows the backbone as bonds; surface shows the solvent-excluded envelope. Rainbow coloring maps sequence position to hue (blue→red, N→C); chain coloring assigns a distinct color per polypeptide.

Solvent-accessible surface area. Solvent-accessible surface area (SASA) is the area in Å² traced out by the centre of a 1.4 Å probe sphere (a water molecule) rolled over the protein's van der Waals surface (Shrake–Rupley / Lee–Richards construction). Buried residues have near-zero SASA; fully exposed residues can exceed 200 Å². The total SASA scales roughly with the number of surface residues.

Secondary structure (8-state, DSSP). The SS8 string is DSSP's per-residue secondary-structure call. α-helix (H) means an i→i+4 H-bond ladder; β-strand (E) means the residue participates in a β-sheet; 3₁₀ (G) and π (I) are tighter and wider helices; T/S are turns/bends; '-' is loop.

pLDDT. For AlphaFold models, the B-factor field carries pLDDT — the model's own estimate of local accuracy on a 0–100 scale. Regions with pLDDT<50 should be treated as essentially unmodeled; they often correspond to intrinsically disordered segments.

Nearest PDB structures. Nearest PDB neighbors are the top structural matches found by Foldseek when searching this structure against the entire Protein Data Bank. Each hit reports a TM-score (0 to 1; >0.5 almost always implies the same fold) and an E-value. These are *structural* homologs — they may share no detectable sequence similarity.